Protein AF-A0A5J5AKF7-F1 (afdb_monomer_lite)

Foldseek 3Di:
DDDDDDQDFQDDPLRVVVVVCVVVVLLPDQPDEAEAEDLALLSLVSCVVRVSYFYEHEFEAAAQAADPVQLVLLVVRGQAYEYEPCNAFNDDPLATAAGGCHLVRNVVSNHAYEYDEQDLDQVVHHCLQVSDSLLVLCQVCVVVNHPYYHYPCVVSVVVNCPDLLNPNPRDDPDHRDHGDGHPVQVVDDPVPHGPDDDHGHYDDNVSRHDDHDDDRDRPDPDDDDDDDDDDDDDDDDDDPPPPDPPPVVVVVVVVVVVVVPD

pLDDT: mean 83.18, std 21.02, range [29.7, 98.56]

Structure (mmCIF, N/CA/C/O backbone):
data_AF-A0A5J5AKF7-F1
#
_entry.id   AF-A0A5J5AKF7-F1
#
loop_
_atom_site.group_PDB
_atom_site.id
_atom_site.type_symbol
_atom_site.label_atom_id
_atom_site.label_alt_id
_atom_site.label_comp_id
_atom_site.label_asym_id
_atom_site.label_entity_id
_atom_site.label_seq_id
_atom_site.pdbx_PDB_ins_code
_atom_site.Cartn_x
_atom_site.Cartn_y
_atom_site.Cartn_z
_atom_site.occupancy
_atom_site.B_iso_or_equiv
_atom_site.auth_seq_id
_atom_site.auth_comp_id
_atom_site.auth_asym_id
_atom_site.auth_atom_id
_atom_site.pdbx_PDB_model_num
ATOM 1 N N . MET A 1 1 ? -7.924 15.782 55.889 1.00 34.06 1 MET A N 1
ATOM 2 C CA . MET A 1 1 ? -8.306 15.388 54.517 1.00 34.06 1 MET A CA 1
ATOM 3 C C . MET A 1 1 ? -7.180 14.530 53.957 1.00 34.06 1 MET A C 1
ATOM 5 O O . MET A 1 1 ? -6.094 15.071 53.798 1.00 34.06 1 MET A O 1
ATOM 9 N N . PRO A 1 2 ? -7.348 13.213 53.758 1.00 34.31 2 PRO A N 1
ATOM 10 C CA . PRO A 1 2 ? -6.299 12.396 53.167 1.00 34.31 2 PRO A CA 1
ATOM 11 C C . PRO A 1 2 ? -6.375 12.477 51.639 1.00 34.31 2 PRO A C 1
ATOM 13 O O . PRO A 1 2 ? -7.429 12.257 51.046 1.00 34.31 2 PRO A O 1
ATOM 16 N N . HIS A 1 3 ? -5.244 12.810 51.021 1.00 38.41 3 HIS A N 1
ATOM 17 C CA . HIS A 1 3 ? -5.047 12.805 49.577 1.00 38.41 3 HIS A CA 1
ATOM 18 C C . HIS A 1 3 ? -5.151 11.372 49.036 1.00 38.41 3 HIS A C 1
ATOM 20 O O . HIS A 1 3 ? -4.381 10.493 49.422 1.00 38.41 3 HIS A O 1
ATOM 26 N N . THR A 1 4 ? -6.100 11.135 48.131 1.00 37.91 4 THR A N 1
ATOM 27 C CA . THR A 1 4 ? -6.198 9.897 47.356 1.00 37.91 4 THR A CA 1
ATOM 28 C C . THR A 1 4 ? -5.107 9.887 46.291 1.00 37.91 4 THR A C 1
ATOM 30 O O . THR A 1 4 ? -5.178 10.624 45.309 1.00 37.91 4 THR A O 1
ATOM 33 N N . TRP A 1 5 ? -4.085 9.056 46.477 1.00 34.97 5 TRP A N 1
ATOM 34 C CA . TRP A 1 5 ? -3.112 8.761 45.431 1.00 34.97 5 TRP A CA 1
ATOM 35 C C . TRP A 1 5 ? -3.786 7.918 44.345 1.00 34.97 5 TRP A C 1
ATOM 37 O O . TRP A 1 5 ? -4.280 6.824 44.617 1.00 34.97 5 TRP A O 1
ATOM 47 N N . HIS A 1 6 ? -3.819 8.419 43.110 1.00 41.22 6 HIS A N 1
ATOM 48 C CA . HIS A 1 6 ? -4.273 7.635 41.966 1.00 41.22 6 HIS A CA 1
ATOM 49 C C . HIS A 1 6 ? -3.307 6.473 41.717 1.00 41.22 6 HIS A C 1
ATOM 51 O O . HIS A 1 6 ? -2.126 6.659 41.424 1.00 41.22 6 HIS A O 1
ATOM 57 N N . GLN A 1 7 ? -3.836 5.260 41.828 1.00 38.03 7 GLN A N 1
ATOM 58 C CA . GLN A 1 7 ? -3.167 4.016 41.480 1.00 38.03 7 GLN A CA 1
ATOM 59 C C . GLN A 1 7 ? -2.827 4.055 39.980 1.00 38.03 7 GLN A C 1
ATOM 61 O O . GLN A 1 7 ? -3.726 4.056 39.137 1.00 38.03 7 GLN A O 1
ATOM 66 N N . ARG A 1 8 ? -1.536 4.136 39.630 1.00 43.72 8 ARG A N 1
ATOM 67 C CA . ARG A 1 8 ? -1.088 4.053 38.232 1.00 43.72 8 ARG A CA 1
ATOM 68 C C . ARG A 1 8 ? -1.402 2.652 37.708 1.00 43.72 8 ARG A C 1
ATOM 70 O O . ARG A 1 8 ? -0.684 1.702 38.001 1.00 43.72 8 ARG A O 1
ATOM 77 N N . ARG A 1 9 ? -2.497 2.516 36.956 1.00 53.91 9 ARG A N 1
ATOM 78 C CA . ARG A 1 9 ? -2.764 1.316 36.159 1.00 53.91 9 ARG A CA 1
ATOM 79 C C . ARG A 1 9 ? -1.715 1.254 35.053 1.00 53.91 9 ARG A C 1
ATOM 81 O O . ARG A 1 9 ? -1.588 2.205 34.287 1.00 53.91 9 ARG A O 1
ATOM 88 N N . VAL A 1 10 ? -0.978 0.151 34.973 1.00 59.06 10 VAL A N 1
ATOM 89 C CA . VAL A 1 10 ? -0.240 -0.182 33.753 1.00 59.06 10 VAL A CA 1
ATOM 90 C C . VAL A 1 10 ? -1.304 -0.480 32.700 1.00 59.06 10 VAL A C 1
ATOM 92 O O . VAL A 1 10 ? -2.103 -1.397 32.881 1.00 59.06 10 VAL A O 1
ATOM 95 N N . LEU A 1 11 ? -1.394 0.366 31.677 1.00 67.81 11 LEU A N 1
ATOM 96 C CA . LEU A 1 11 ? -2.287 0.163 30.539 1.00 67.81 11 LEU A CA 1
ATOM 97 C C . LEU A 1 11 ? -1.509 -0.573 29.453 1.00 67.81 11 LEU A C 1
ATOM 99 O O . LEU A 1 11 ? -0.346 -0.249 29.205 1.00 67.81 11 LEU A O 1
ATOM 103 N N . GLY A 1 12 ? -2.145 -1.550 28.8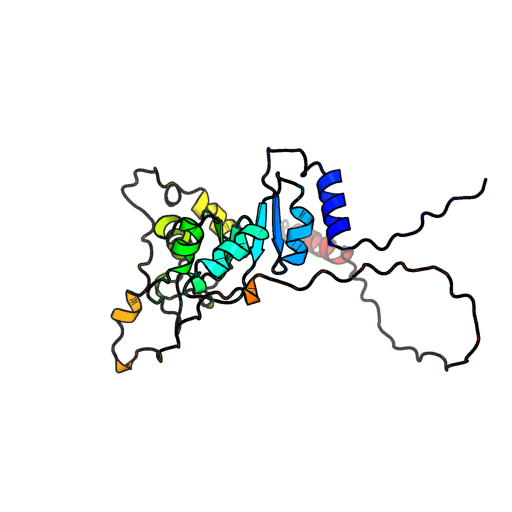06 1.00 86.69 12 GLY A N 1
ATOM 104 C CA . GLY A 1 12 ? -1.608 -2.102 27.568 1.00 86.69 12 GLY A CA 1
ATOM 105 C C . GLY A 1 12 ? -1.522 -0.998 26.515 1.00 86.69 12 GLY A C 1
ATOM 106 O O . GLY A 1 12 ? -2.339 -0.075 26.521 1.00 86.69 12 GLY A O 1
ATOM 107 N N . ILE A 1 13 ? -0.548 -1.081 25.606 1.00 90.88 13 ILE A N 1
ATOM 108 C CA . ILE A 1 13 ? -0.378 -0.077 24.542 1.00 90.88 13 ILE A CA 1
ATOM 109 C C . ILE A 1 13 ? -1.672 0.057 23.729 1.00 90.88 13 ILE A C 1
ATOM 111 O O . ILE A 1 13 ? -2.119 1.171 23.473 1.00 90.88 13 ILE A O 1
ATOM 115 N N . THR A 1 14 ? -2.332 -1.061 23.414 1.00 93.19 14 THR A N 1
ATOM 116 C CA . THR A 1 14 ? -3.616 -1.070 22.697 1.00 93.19 14 THR A CA 1
ATOM 117 C C . THR A 1 14 ? -4.713 -0.324 23.451 1.00 93.19 14 THR A C 1
ATOM 119 O O . THR A 1 14 ? -5.435 0.466 22.850 1.00 93.19 14 THR A O 1
ATOM 122 N N . ASP A 1 15 ? -4.805 -0.508 24.770 1.00 92.25 15 ASP A N 1
ATOM 123 C CA . ASP A 1 15 ? -5.817 0.146 25.607 1.00 92.25 15 ASP A CA 1
ATOM 124 C C . ASP A 1 15 ? -5.540 1.646 25.736 1.00 92.25 15 ASP A C 1
ATOM 126 O O . ASP A 1 15 ? -6.462 2.464 25.700 1.00 92.25 15 ASP A O 1
ATOM 130 N N . ALA A 1 16 ? -4.263 2.016 25.866 1.00 94.19 16 ALA A N 1
ATOM 131 C CA . ALA A 1 16 ? -3.831 3.405 25.910 1.00 94.19 16 ALA A CA 1
ATOM 132 C C . ALA A 1 16 ? -4.151 4.126 24.591 1.00 94.19 16 ALA A C 1
ATOM 134 O O . ALA A 1 16 ? -4.714 5.221 24.620 1.00 94.19 16 ALA A O 1
ATOM 135 N N . VAL A 1 17 ? -3.864 3.495 23.447 1.00 94.94 17 VAL A N 1
ATOM 136 C CA . VAL A 1 17 ? -4.190 4.026 22.115 1.00 94.94 17 VAL A CA 1
ATOM 137 C C . VAL A 1 17 ? -5.703 4.132 21.925 1.00 94.94 17 VAL A C 1
ATOM 139 O O . VAL A 1 17 ? -6.187 5.200 21.559 1.00 94.94 17 VAL A O 1
ATOM 142 N N . ALA A 1 18 ? -6.471 3.085 22.241 1.00 93.94 18 ALA A N 1
ATOM 143 C CA . ALA A 1 18 ? -7.931 3.108 22.130 1.00 93.94 18 ALA A CA 1
ATOM 144 C C . ALA A 1 18 ? -8.557 4.218 22.993 1.00 93.94 18 ALA A C 1
ATOM 146 O O . ALA A 1 18 ? -9.419 4.965 22.530 1.00 93.94 18 ALA A O 1
ATOM 147 N N . THR A 1 19 ? -8.069 4.380 24.226 1.00 94.81 19 THR A N 1
ATOM 148 C CA . THR A 1 19 ? -8.510 5.450 25.132 1.00 94.81 19 THR A CA 1
ATOM 149 C C . THR A 1 19 ? -8.178 6.829 24.565 1.00 94.81 19 THR A C 1
ATOM 151 O O . THR A 1 19 ? -9.025 7.719 24.583 1.00 94.81 19 THR A O 1
ATOM 154 N N . ALA A 1 20 ? -6.965 7.023 24.040 1.00 95.50 20 ALA A N 1
ATOM 155 C CA . ALA A 1 20 ? -6.554 8.294 23.452 1.00 95.50 20 ALA A CA 1
ATOM 156 C C . ALA A 1 20 ? -7.404 8.662 22.227 1.00 95.50 20 ALA A C 1
ATOM 158 O O . ALA A 1 20 ? -7.870 9.797 22.128 1.00 95.50 20 ALA A O 1
ATOM 159 N N . LEU A 1 21 ? -7.659 7.700 21.333 1.00 95.25 21 LEU A N 1
ATOM 160 C CA . LEU A 1 21 ? -8.480 7.914 20.142 1.00 95.25 21 LEU A CA 1
ATOM 161 C C . LEU A 1 21 ? -9.939 8.237 20.496 1.00 95.25 21 LEU A C 1
ATOM 163 O O . LEU A 1 21 ? -10.510 9.161 19.917 1.00 95.25 21 LEU A O 1
ATOM 167 N N . SER A 1 22 ? -10.523 7.538 21.475 1.00 94.38 22 SER A N 1
ATOM 168 C CA . SER A 1 22 ? -11.888 7.817 21.943 1.00 94.38 22 SER A CA 1
ATOM 169 C C . SER A 1 22 ? -11.999 9.171 22.655 1.00 94.38 22 SER A C 1
ATOM 171 O O . SER A 1 22 ? -12.928 9.939 22.403 1.00 94.38 22 SER A O 1
ATOM 173 N N . ASN A 1 23 ? -11.010 9.533 23.480 1.00 96.00 23 ASN A N 1
ATOM 174 C CA . ASN A 1 23 ? -10.951 10.853 24.118 1.00 96.00 23 ASN A CA 1
ATOM 175 C C . ASN A 1 23 ? -10.831 11.987 23.092 1.00 96.00 23 ASN A C 1
ATOM 177 O O . ASN A 1 23 ? -11.393 13.061 23.290 1.00 96.00 23 ASN A O 1
ATOM 181 N N . ALA A 1 24 ? -10.125 11.742 21.987 1.00 94.94 24 ALA A N 1
ATOM 182 C CA . ALA A 1 24 ? -10.034 12.657 20.856 1.00 94.94 24 ALA A CA 1
ATOM 183 C C . ALA A 1 24 ? -11.231 12.553 19.887 1.00 94.94 24 ALA A C 1
ATOM 185 O O . ALA A 1 24 ? -11.234 13.207 18.848 1.00 94.94 24 ALA A O 1
ATOM 186 N N . THR A 1 25 ? -12.270 11.779 20.225 1.00 94.50 25 THR A N 1
ATOM 187 C CA . THR A 1 25 ? -13.530 11.609 19.472 1.00 94.50 25 THR A CA 1
ATOM 188 C C . THR A 1 25 ? -13.402 10.966 18.089 1.00 94.50 25 THR A C 1
ATOM 190 O O . THR A 1 25 ? -14.360 10.956 17.312 1.00 94.50 25 THR A O 1
ATOM 193 N N . PHE A 1 26 ? -12.246 10.378 17.776 1.00 94.25 26 PHE A N 1
ATOM 194 C CA . PHE A 1 26 ? -12.018 9.700 16.500 1.00 94.25 26 PHE A CA 1
ATOM 195 C C . PHE A 1 26 ? -12.898 8.460 16.318 1.00 94.25 26 PHE A C 1
ATOM 197 O O . PHE A 1 26 ? -13.164 8.067 15.191 1.00 94.25 26 PHE A O 1
ATOM 204 N N . ASP A 1 27 ? -13.367 7.855 17.409 1.00 91.81 27 ASP A N 1
ATOM 205 C CA . ASP A 1 27 ? -14.326 6.744 17.404 1.00 91.81 27 ASP A CA 1
ATOM 206 C C . ASP A 1 27 ? -15.731 7.144 16.916 1.00 91.81 27 ASP A C 1
ATOM 208 O O . ASP A 1 27 ? -16.482 6.285 16.456 1.00 91.81 27 ASP A O 1
ATOM 212 N N . LYS A 1 28 ? -16.095 8.431 17.002 1.00 90.25 28 LYS A N 1
ATOM 213 C CA . LYS A 1 28 ? -17.469 8.927 16.783 1.00 90.25 28 LYS A CA 1
ATOM 214 C C . LYS A 1 28 ? -17.630 9.835 15.570 1.00 90.25 28 LYS A C 1
ATOM 216 O O . LYS A 1 28 ? -18.755 10.076 15.141 1.00 90.25 28 LYS A O 1
ATOM 221 N N . GLN A 1 29 ? -16.538 10.389 15.060 1.00 87.62 29 GLN A N 1
ATOM 222 C CA . GLN A 1 29 ? -16.563 11.304 13.923 1.00 87.62 29 GLN A CA 1
ATOM 223 C C . GLN A 1 29 ? -16.385 10.565 12.592 1.00 87.62 29 GLN A C 1
ATOM 225 O O . GLN A 1 29 ? -15.823 9.475 12.544 1.00 87.62 29 GLN A O 1
ATOM 230 N N . SER A 1 30 ? -16.853 11.178 11.506 1.00 85.25 30 SER A N 1
ATOM 231 C CA . SER A 1 30 ? -16.773 10.617 10.150 1.00 85.25 30 SER A CA 1
ATOM 232 C C . SER A 1 30 ? -16.083 11.547 9.150 1.00 85.25 30 SER A C 1
ATOM 234 O O . SER A 1 30 ? -16.099 11.283 7.952 1.00 85.25 30 SER A O 1
ATOM 236 N N . SER A 1 31 ? -15.522 12.670 9.614 1.00 90.56 31 SER A N 1
ATOM 237 C CA . SER A 1 31 ? -14.854 13.644 8.741 1.00 90.56 31 SER A CA 1
ATOM 238 C C . SER A 1 31 ? -13.438 13.215 8.355 1.00 90.56 31 SER A C 1
ATOM 240 O O . SER A 1 31 ? -12.929 13.624 7.315 1.00 90.56 31 SER A O 1
ATOM 242 N N . GLN A 1 32 ? -12.807 12.382 9.183 1.00 92.06 32 GLN A N 1
ATOM 243 C CA . GLN A 1 32 ? -11.477 11.833 8.956 1.00 92.06 32 GLN A CA 1
ATOM 244 C C . GLN A 1 32 ? -11.530 10.314 9.065 1.00 92.06 32 GLN A C 1
ATOM 246 O O . GLN A 1 32 ? -12.140 9.769 9.983 1.00 92.06 32 GLN A O 1
ATOM 251 N N . GLN A 1 33 ? -10.842 9.637 8.150 1.00 92.94 33 GLN A N 1
ATOM 252 C CA . GLN A 1 33 ? -10.637 8.198 8.231 1.00 92.94 33 GLN A CA 1
ATOM 253 C C . GLN A 1 33 ? -9.441 7.914 9.141 1.00 92.94 33 GLN A C 1
ATOM 255 O O . GLN A 1 33 ? -8.337 8.395 8.887 1.00 92.94 33 GLN A O 1
ATOM 260 N N . VAL A 1 34 ? -9.644 7.103 10.178 1.00 96.00 34 VAL A N 1
ATOM 261 C CA . VAL A 1 34 ? -8.545 6.579 10.998 1.00 96.00 34 VAL A CA 1
ATOM 262 C C . VAL A 1 34 ? -8.165 5.199 10.487 1.00 96.00 34 VAL A C 1
ATOM 264 O O . VAL A 1 34 ? -9.032 4.340 10.311 1.00 96.00 34 VAL A O 1
ATOM 267 N N . LEU A 1 35 ? -6.872 5.009 10.228 1.00 97.38 35 LEU A N 1
ATOM 268 C CA . LEU A 1 35 ? -6.282 3.737 9.831 1.00 97.38 35 LEU A CA 1
ATOM 269 C C . LEU A 1 35 ? -5.454 3.227 11.013 1.00 97.38 35 LEU A C 1
ATOM 271 O O . LEU A 1 35 ? -4.516 3.899 11.440 1.00 97.38 35 LEU A O 1
ATOM 275 N N . ILE A 1 36 ? -5.807 2.062 11.549 1.00 97.75 36 ILE A N 1
ATOM 276 C CA . ILE A 1 36 ? -5.029 1.385 12.589 1.00 97.75 36 ILE A CA 1
ATOM 277 C C . ILE A 1 36 ? -4.143 0.363 11.899 1.00 97.75 36 ILE A C 1
ATOM 279 O O . ILE A 1 36 ? -4.633 -0.666 11.439 1.00 97.75 36 ILE A O 1
ATOM 283 N N . GLN A 1 37 ? -2.854 0.665 11.805 1.00 97.50 37 GLN A N 1
ATOM 284 C CA . GLN A 1 37 ? -1.869 -0.227 11.210 1.00 97.50 37 GLN A CA 1
ATOM 285 C C . GLN A 1 37 ? -1.206 -1.096 12.281 1.00 97.50 37 GLN A C 1
ATOM 287 O O . GLN A 1 37 ? -0.785 -0.582 13.316 1.00 97.50 37 GLN A O 1
ATOM 292 N N . SER A 1 38 ? -1.059 -2.388 11.992 1.00 97.56 38 SER A N 1
ATOM 293 C CA . SER A 1 38 ? -0.198 -3.312 12.735 1.00 97.56 38 SER A CA 1
ATOM 294 C C . SER A 1 38 ? 0.250 -4.441 11.813 1.00 97.56 38 SER A C 1
ATOM 296 O O . SER A 1 38 ? -0.475 -4.796 10.887 1.00 97.56 38 SER A O 1
ATOM 298 N N . ASP A 1 39 ? 1.429 -4.999 12.053 1.00 96.50 39 ASP A N 1
ATOM 299 C CA . ASP A 1 39 ? 1.827 -6.310 11.526 1.00 96.50 39 ASP A CA 1
ATOM 300 C C . ASP A 1 39 ? 1.187 -7.455 12.332 1.00 96.50 39 ASP A C 1
ATOM 302 O O . ASP A 1 39 ? 0.897 -8.501 11.775 1.00 96.50 39 ASP A O 1
ATOM 306 N N . ASP A 1 40 ? 0.881 -7.215 13.609 1.00 96.56 40 ASP A N 1
ATOM 307 C CA . ASP A 1 40 ? 0.193 -8.164 14.492 1.00 96.56 40 ASP A CA 1
ATOM 308 C C . ASP A 1 40 ? -1.357 -8.107 14.383 1.00 96.56 40 ASP A C 1
ATOM 310 O O . ASP A 1 40 ? -2.015 -7.114 14.725 1.00 96.56 40 ASP A O 1
ATOM 314 N N . SER A 1 41 ? -1.972 -9.207 13.954 1.00 96.50 41 SER A N 1
ATOM 315 C CA . SER A 1 41 ? -3.428 -9.402 13.853 1.00 96.50 41 SER A CA 1
ATOM 316 C C . SER A 1 41 ? -4.159 -9.423 15.200 1.00 96.50 41 SER A C 1
ATOM 318 O O . SER A 1 41 ? -5.304 -8.956 15.300 1.00 96.50 41 SER A O 1
ATOM 320 N N . SER A 1 42 ? -3.508 -9.891 16.265 1.00 95.94 42 SER A N 1
ATOM 321 C CA . SER A 1 42 ? -4.036 -9.839 17.627 1.00 95.94 42 SER A CA 1
ATOM 322 C C . SER A 1 42 ? -4.121 -8.398 18.137 1.00 95.94 42 SER A C 1
ATOM 324 O O . SER A 1 42 ? -5.080 -8.069 18.847 1.00 95.94 42 SER A O 1
ATOM 326 N N . VAL A 1 43 ? -3.221 -7.501 17.716 1.00 96.69 43 VAL A N 1
ATOM 327 C CA . VAL A 1 43 ? -3.365 -6.048 17.932 1.00 96.69 43 VAL A CA 1
ATOM 328 C C . VAL A 1 43 ? -4.575 -5.500 17.180 1.00 96.69 43 VAL A C 1
ATOM 330 O O . VAL A 1 43 ? -5.427 -4.854 17.796 1.00 96.69 43 VAL A O 1
ATOM 333 N N . LEU A 1 44 ? -4.705 -5.785 15.880 1.00 97.56 44 LEU A N 1
ATOM 334 C CA . LEU A 1 44 ? -5.825 -5.288 15.065 1.00 97.56 44 LEU A CA 1
ATOM 335 C C . LEU A 1 44 ? -7.188 -5.751 15.597 1.00 97.56 44 LEU A C 1
ATOM 337 O O . LEU A 1 44 ? -8.163 -4.993 15.568 1.00 97.56 44 LEU A O 1
ATOM 341 N N . SER A 1 45 ? -7.255 -6.959 16.164 1.00 95.75 45 SER A N 1
ATOM 342 C CA . SER A 1 45 ? -8.473 -7.493 16.779 1.00 95.75 45 SER A CA 1
ATOM 343 C C . SER A 1 45 ? -9.020 -6.604 17.908 1.00 95.75 45 SER A C 1
ATOM 345 O O . SER A 1 45 ? -10.239 -6.503 18.068 1.00 95.75 45 SER A O 1
ATOM 347 N N . LYS A 1 46 ? -8.158 -5.882 18.645 1.00 95.31 46 LYS A N 1
ATOM 348 C CA . LYS A 1 46 ? -8.571 -4.971 19.731 1.00 95.31 46 LYS A CA 1
ATOM 349 C C . LYS A 1 46 ? -9.365 -3.764 19.240 1.00 95.31 46 LYS A C 1
ATOM 351 O O . LYS A 1 46 ? -10.126 -3.189 20.014 1.00 95.31 46 LYS A O 1
ATOM 356 N N . PHE A 1 47 ? -9.227 -3.419 17.965 1.00 96.06 47 PHE A N 1
ATOM 357 C CA . PHE A 1 47 ? -9.889 -2.273 17.347 1.00 96.06 47 PHE A CA 1
ATOM 358 C C . PHE A 1 47 ? -11.104 -2.670 16.495 1.00 96.06 47 PHE A C 1
ATOM 360 O O . PHE A 1 47 ? -11.775 -1.799 15.955 1.00 96.06 47 PHE A O 1
ATOM 367 N N . SER A 1 48 ? -11.441 -3.964 16.424 1.00 94.50 48 SER A N 1
ATOM 368 C CA . SER A 1 48 ? -12.577 -4.485 15.640 1.00 94.50 48 SER A CA 1
ATOM 369 C C . SER A 1 48 ? -13.951 -3.962 16.081 1.00 94.50 48 SER A C 1
ATOM 371 O O . SER A 1 48 ? -14.873 -3.899 15.275 1.00 94.50 48 SER A O 1
ATOM 373 N N . ASN A 1 49 ? -14.092 -3.549 17.345 1.00 92.50 49 ASN A N 1
ATOM 374 C CA . ASN A 1 49 ? -15.359 -3.062 17.900 1.00 92.50 49 ASN A CA 1
ATOM 375 C C . ASN A 1 49 ? -15.695 -1.611 17.510 1.00 92.50 49 ASN A C 1
ATOM 377 O O . ASN A 1 49 ? -16.764 -1.122 17.875 1.00 92.50 49 ASN A O 1
ATOM 381 N N . VAL A 1 50 ? -14.794 -0.906 16.818 1.00 92.56 50 VAL A N 1
ATOM 382 C CA . VAL A 1 50 ? -14.986 0.496 16.427 1.00 92.56 50 VAL A CA 1
ATOM 383 C C . VAL A 1 50 ? -15.098 0.578 14.899 1.00 92.56 50 VAL A C 1
ATOM 385 O O . VAL A 1 50 ? -14.077 0.620 14.217 1.00 92.56 50 VAL A O 1
ATOM 388 N N . PRO A 1 51 ? -16.321 0.611 14.335 1.00 89.12 51 PRO A N 1
ATOM 389 C CA . PRO A 1 51 ? -16.537 0.472 12.891 1.00 89.12 51 PRO A CA 1
ATOM 390 C C . PRO A 1 51 ? -16.055 1.675 12.068 1.00 89.12 51 PRO A C 1
ATOM 392 O O . PRO A 1 51 ? -15.965 1.592 10.849 1.00 89.12 51 PRO A O 1
ATOM 395 N N . THR A 1 52 ? -15.771 2.808 12.714 1.00 91.69 52 THR A N 1
ATOM 396 C CA . THR A 1 52 ? -15.209 4.002 12.067 1.00 91.69 52 THR A CA 1
ATOM 397 C C . THR A 1 52 ? -13.720 3.847 11.752 1.00 91.69 52 THR A C 1
ATOM 399 O O . THR A 1 52 ? -13.191 4.577 10.911 1.00 91.69 52 THR A O 1
ATOM 402 N N . TYR A 1 53 ? -13.029 2.897 12.388 1.00 95.19 53 TYR A N 1
ATOM 403 C CA . TYR A 1 53 ? -11.622 2.615 12.126 1.00 95.19 53 TYR A CA 1
ATOM 404 C C . TYR A 1 53 ? -11.473 1.607 10.995 1.00 95.19 53 TYR A C 1
ATOM 406 O O . TYR A 1 53 ? -12.162 0.593 10.956 1.00 95.19 53 TYR A O 1
ATOM 414 N N . LYS A 1 54 ? -10.509 1.862 10.111 1.00 96.56 54 LYS A N 1
ATOM 415 C CA . LYS A 1 54 ? -10.063 0.899 9.108 1.00 96.56 54 LYS A CA 1
ATOM 416 C C . LYS A 1 54 ? -8.827 0.189 9.643 1.00 96.56 54 LYS A C 1
ATOM 418 O O . LYS A 1 54 ? -7.822 0.838 9.931 1.00 96.56 54 LYS A O 1
ATOM 423 N N . ARG A 1 55 ? -8.886 -1.126 9.811 1.00 98.12 55 ARG A N 1
ATOM 424 C CA . ARG A 1 55 ? -7.753 -1.933 10.282 1.00 98.12 55 ARG A CA 1
ATOM 425 C C . ARG A 1 55 ? -6.871 -2.289 9.091 1.00 98.12 55 ARG A C 1
ATOM 427 O O . ARG A 1 55 ? -7.380 -2.709 8.054 1.00 98.12 55 ARG A O 1
ATOM 434 N N . VAL A 1 56 ? -5.564 -2.111 9.228 1.00 98.50 56 VAL A N 1
ATOM 435 C CA . VAL A 1 56 ? -4.598 -2.272 8.138 1.00 98.50 56 VAL A CA 1
ATOM 436 C C . VAL A 1 56 ? -3.515 -3.253 8.564 1.00 98.50 56 VAL A C 1
ATOM 438 O O . VAL A 1 56 ? -2.714 -2.941 9.446 1.00 98.50 56 VAL A O 1
ATOM 441 N N . LEU A 1 57 ? -3.487 -4.429 7.936 1.00 98.44 57 LEU A N 1
ATOM 442 C CA . LEU A 1 57 ? -2.443 -5.424 8.170 1.00 98.44 57 LEU A CA 1
ATOM 443 C C . LEU A 1 57 ? -1.181 -5.038 7.398 1.00 98.44 57 LEU A C 1
ATOM 445 O O . LEU A 1 57 ? -1.224 -4.837 6.187 1.00 98.44 57 LEU A O 1
ATOM 449 N N . SER A 1 58 ? -0.057 -4.914 8.091 1.00 97.62 58 SER A N 1
ATOM 450 C CA . SER A 1 58 ? 1.229 -4.562 7.496 1.00 97.62 58 SER A CA 1
ATOM 451 C C . SER A 1 58 ? 2.046 -5.817 7.229 1.00 97.62 58 SER A C 1
ATOM 453 O O . SER A 1 58 ? 2.527 -6.436 8.168 1.00 97.62 58 SER A O 1
ATOM 455 N N . ILE A 1 59 ? 2.257 -6.153 5.959 1.00 95.75 59 ILE A N 1
ATOM 456 C CA . ILE A 1 59 ? 3.055 -7.311 5.552 1.00 95.75 59 ILE A CA 1
ATOM 457 C C . ILE A 1 59 ? 4.381 -6.803 4.987 1.00 95.75 59 ILE A C 1
ATOM 459 O O . ILE A 1 59 ? 4.417 -6.064 3.997 1.00 95.75 59 ILE A O 1
ATOM 463 N N . THR A 1 60 ? 5.486 -7.150 5.650 1.00 90.94 60 THR A N 1
ATOM 464 C CA . THR A 1 60 ? 6.813 -6.627 5.284 1.00 90.94 60 THR A CA 1
ATOM 465 C C . THR A 1 60 ? 7.550 -7.505 4.283 1.00 90.94 60 THR A C 1
ATOM 467 O O . THR A 1 60 ? 8.419 -7.017 3.556 1.00 90.94 60 THR A O 1
ATOM 470 N N . GLU A 1 61 ? 7.176 -8.775 4.242 1.00 94.25 61 GLU A N 1
ATOM 471 C CA . GLU A 1 61 ? 7.632 -9.811 3.342 1.00 94.25 61 GLU A CA 1
ATOM 472 C C . GLU A 1 61 ? 7.016 -9.630 1.952 1.00 94.25 61 GLU A C 1
ATOM 474 O O . GLU A 1 61 ? 5.958 -9.019 1.767 1.00 94.25 61 GLU A O 1
ATOM 479 N N . THR A 1 62 ? 7.706 -10.159 0.945 1.00 94.88 62 THR A N 1
ATOM 480 C CA . THR A 1 62 ? 7.259 -10.096 -0.445 1.00 94.88 62 THR A CA 1
ATOM 481 C C . THR A 1 62 ? 6.600 -11.398 -0.860 1.00 94.88 62 THR A C 1
ATOM 483 O O . THR A 1 62 ? 7.212 -12.457 -0.721 1.00 94.88 62 THR A O 1
ATOM 486 N N . PHE A 1 63 ? 5.406 -11.298 -1.437 1.00 96.50 63 PHE A N 1
ATOM 487 C CA . PHE A 1 63 ? 4.624 -12.426 -1.937 1.00 96.50 63 PHE A CA 1
ATOM 488 C C . PHE A 1 63 ? 4.199 -12.165 -3.380 1.00 96.50 63 PHE A C 1
ATOM 490 O O . PHE A 1 63 ? 4.003 -11.009 -3.756 1.00 96.50 63 PHE A O 1
ATOM 497 N N . SER A 1 64 ? 4.098 -13.225 -4.180 1.00 96.31 64 SER A N 1
ATOM 498 C CA . SER A 1 64 ? 3.711 -13.139 -5.595 1.00 96.31 64 SER A CA 1
ATOM 499 C C . SER A 1 64 ? 2.207 -13.302 -5.827 1.00 96.31 64 SER A C 1
ATOM 501 O O . SER A 1 64 ? 1.657 -12.771 -6.788 1.00 96.31 64 SER A O 1
ATOM 503 N N . ASP A 1 65 ? 1.513 -13.988 -4.935 1.00 97.69 65 ASP A N 1
ATOM 504 C CA . ASP A 1 65 ? 0.071 -14.166 -5.016 1.00 97.69 65 ASP A CA 1
ATOM 505 C C . ASP A 1 65 ? -0.548 -14.157 -3.614 1.00 97.69 65 ASP A C 1
ATOM 507 O O . ASP A 1 65 ? 0.152 -14.239 -2.594 1.00 97.69 65 ASP A O 1
ATOM 511 N N . ALA A 1 66 ? -1.871 -13.988 -3.563 1.00 97.94 66 ALA A N 1
ATOM 512 C CA . ALA A 1 66 ? -2.638 -14.102 -2.329 1.00 97.94 66 ALA A CA 1
ATOM 513 C C . ALA A 1 66 ? -3.749 -15.151 -2.501 1.00 97.94 66 ALA A C 1
ATOM 515 O O . ALA A 1 66 ? -4.864 -14.829 -2.919 1.00 97.94 66 ALA A O 1
ATOM 516 N N . PRO A 1 67 ? -3.485 -16.424 -2.152 1.00 97.94 67 PRO A N 1
ATOM 517 C CA . PRO A 1 67 ? -4.473 -17.483 -2.268 1.00 97.94 67 PRO A CA 1
ATOM 518 C C . PRO A 1 67 ? -5.718 -17.183 -1.434 1.00 97.94 67 PRO A C 1
ATOM 520 O O . PRO A 1 67 ? -5.644 -16.617 -0.340 1.00 97.94 67 PRO A O 1
ATOM 523 N N . LYS A 1 68 ? -6.875 -17.656 -1.910 1.00 97.50 68 LYS A N 1
ATOM 524 C CA . LYS A 1 68 ? -8.186 -17.410 -1.288 1.00 97.50 68 LYS A CA 1
ATOM 525 C C . LYS A 1 68 ? -8.200 -17.635 0.230 1.00 97.50 68 LYS A C 1
ATOM 527 O O . LYS A 1 68 ? -8.789 -16.835 0.947 1.00 97.50 68 LYS A O 1
ATOM 532 N N . GLN A 1 69 ? -7.544 -18.689 0.717 1.00 97.50 69 GLN A N 1
ATOM 533 C CA . GLN A 1 69 ? -7.493 -19.001 2.147 1.00 97.50 69 GLN A CA 1
ATOM 534 C C . GLN A 1 69 ? -6.799 -17.899 2.964 1.00 97.50 69 GLN A C 1
ATOM 536 O O . GLN A 1 69 ? -7.323 -17.489 3.996 1.00 97.50 69 GLN A O 1
ATOM 541 N N . ALA A 1 70 ? -5.654 -17.392 2.499 1.00 97.44 70 ALA A N 1
ATOM 542 C CA . ALA A 1 70 ? -4.941 -16.311 3.176 1.00 97.44 70 ALA A CA 1
ATOM 543 C C . ALA A 1 70 ? -5.758 -15.014 3.156 1.00 97.44 70 ALA A C 1
ATOM 545 O O . ALA A 1 70 ? -5.879 -14.326 4.167 1.00 97.44 70 ALA A O 1
ATOM 546 N N . VAL A 1 71 ? -6.394 -14.719 2.024 1.00 97.75 71 VAL A N 1
ATOM 547 C CA . VAL A 1 71 ? -7.232 -13.530 1.862 1.00 97.75 71 VAL A CA 1
ATOM 548 C C . VAL A 1 71 ? -8.476 -13.567 2.756 1.00 97.75 71 VAL A C 1
ATOM 550 O O . VAL A 1 71 ? -8.823 -12.568 3.389 1.00 97.75 71 VAL A O 1
ATOM 553 N N . GLU A 1 72 ? -9.145 -14.718 2.853 1.00 97.75 72 GLU A N 1
ATOM 554 C CA . GLU A 1 72 ? -10.266 -14.919 3.779 1.00 97.75 72 GLU A CA 1
ATOM 555 C C . GLU A 1 72 ? -9.835 -14.768 5.241 1.00 97.75 72 GLU A C 1
ATOM 557 O O . GLU A 1 72 ? -10.604 -14.244 6.051 1.00 97.75 72 GLU A O 1
ATOM 562 N N . GLU A 1 73 ? -8.609 -15.172 5.575 1.00 97.81 73 GLU A N 1
ATOM 563 C CA . GLU A 1 73 ? -8.053 -14.972 6.908 1.00 97.81 73 GLU A CA 1
ATOM 564 C C . GLU A 1 73 ? -7.795 -13.490 7.201 1.00 97.81 73 GLU A C 1
ATOM 566 O O . GLU A 1 73 ? -8.235 -12.997 8.241 1.00 97.81 73 GLU A O 1
ATOM 571 N N . ILE A 1 74 ? -7.182 -12.749 6.266 1.00 98.19 74 ILE A N 1
ATOM 572 C CA . ILE A 1 74 ? -6.913 -11.308 6.423 1.00 98.19 74 ILE A CA 1
ATOM 573 C C . ILE A 1 74 ? -8.202 -10.561 6.761 1.00 98.19 74 ILE A C 1
ATOM 575 O O . ILE A 1 74 ? -8.224 -9.752 7.689 1.00 98.19 74 ILE A O 1
ATOM 579 N N . LYS A 1 75 ? -9.301 -10.870 6.065 1.00 97.50 75 LYS A N 1
ATOM 580 C CA . LYS A 1 75 ? -10.596 -10.190 6.234 1.00 97.50 75 LYS A CA 1
ATOM 581 C C . LYS A 1 75 ? -11.193 -10.312 7.635 1.00 97.50 75 LYS A C 1
ATOM 583 O O . LYS A 1 75 ? -12.044 -9.504 8.008 1.00 97.50 75 LYS A O 1
ATOM 588 N N . LYS A 1 76 ? -10.770 -11.293 8.435 1.00 96.88 76 LYS A N 1
ATOM 589 C CA . LYS A 1 76 ? -11.195 -11.394 9.840 1.00 96.88 76 LYS A CA 1
ATOM 590 C C . LYS A 1 76 ? -10.576 -10.275 10.684 1.00 96.88 76 LYS A C 1
ATOM 592 O O . LYS A 1 76 ? -11.218 -9.748 11.597 1.00 96.88 76 LYS A O 1
ATOM 597 N N . PHE A 1 77 ? -9.354 -9.863 10.356 1.00 96.69 77 PHE A N 1
ATOM 598 C CA . PHE A 1 77 ? -8.543 -8.967 11.181 1.00 96.69 77 PHE A CA 1
ATOM 599 C C . PHE A 1 77 ? -8.365 -7.570 10.588 1.00 96.69 77 PHE A C 1
ATOM 601 O O . PHE A 1 77 ? -8.187 -6.621 11.353 1.00 96.69 77 PHE A O 1
ATOM 608 N N . ALA A 1 78 ? -8.463 -7.424 9.267 1.00 97.94 78 ALA A N 1
ATOM 609 C CA . ALA A 1 78 ? -8.158 -6.191 8.562 1.00 97.94 78 ALA A CA 1
ATOM 610 C C . ALA A 1 78 ? -9.111 -5.908 7.394 1.00 97.94 78 ALA A C 1
ATOM 612 O O . ALA A 1 78 ? -9.714 -6.804 6.808 1.00 97.94 78 ALA A O 1
ATOM 613 N N . ASP A 1 79 ? -9.195 -4.627 7.050 1.00 97.94 79 ASP A N 1
ATOM 614 C CA . ASP A 1 79 ? -9.993 -4.082 5.949 1.00 97.94 79 ASP A CA 1
ATOM 615 C C . ASP A 1 79 ? -9.085 -3.589 4.799 1.00 97.94 79 ASP A C 1
ATOM 617 O O . ASP A 1 79 ? -9.547 -3.190 3.727 1.00 97.94 79 ASP A O 1
ATOM 621 N N . ALA A 1 80 ? -7.771 -3.573 5.036 1.00 98.38 80 ALA A N 1
ATOM 622 C CA . ALA A 1 80 ? -6.738 -3.236 4.072 1.00 98.38 80 ALA A CA 1
ATOM 623 C C . ALA A 1 80 ? -5.409 -3.914 4.414 1.00 98.38 80 ALA A C 1
ATOM 625 O O . ALA A 1 80 ? -5.189 -4.343 5.548 1.00 98.38 80 ALA A O 1
ATOM 626 N N . VAL A 1 81 ? -4.504 -3.932 3.440 1.00 98.44 81 VAL A N 1
ATOM 627 C CA . VAL A 1 81 ? -3.144 -4.455 3.580 1.00 98.44 81 VAL A CA 1
ATOM 628 C C . VAL A 1 81 ? -2.138 -3.393 3.144 1.00 98.44 81 VAL A C 1
ATOM 630 O O . VAL A 1 81 ? -2.366 -2.692 2.160 1.00 98.44 81 VAL A O 1
ATOM 633 N N . ILE A 1 82 ? -1.024 -3.270 3.863 1.00 98.44 82 ILE A N 1
ATOM 634 C CA . ILE A 1 82 ? 0.180 -2.593 3.375 1.00 98.44 82 ILE A CA 1
ATOM 635 C C . ILE A 1 82 ? 1.148 -3.656 2.865 1.00 98.44 82 ILE A C 1
ATOM 637 O O . ILE A 1 82 ? 1.546 -4.533 3.627 1.00 98.44 82 ILE A O 1
ATOM 641 N N . LEU A 1 83 ? 1.547 -3.549 1.598 1.00 97.94 83 LEU A N 1
ATOM 642 C CA . LEU A 1 83 ? 2.550 -4.410 0.972 1.00 97.94 83 LEU A CA 1
ATOM 643 C C . LEU A 1 83 ? 3.839 -3.645 0.676 1.00 97.94 83 LEU A C 1
ATOM 645 O O . LEU A 1 83 ? 3.844 -2.418 0.527 1.00 97.94 83 LEU A O 1
ATOM 649 N N . ARG A 1 84 ? 4.949 -4.371 0.522 1.00 96.06 84 ARG A N 1
ATOM 650 C CA . ARG A 1 84 ? 6.138 -3.830 -0.143 1.00 96.06 84 ARG A CA 1
ATOM 651 C C . ARG A 1 84 ? 5.872 -3.652 -1.637 1.00 96.06 84 ARG A C 1
ATOM 653 O O . ARG A 1 84 ? 5.234 -4.496 -2.258 1.00 96.06 84 ARG A O 1
ATOM 660 N N . LYS A 1 85 ? 6.445 -2.609 -2.246 1.00 94.62 85 LYS A N 1
ATOM 661 C CA . LYS A 1 85 ? 6.362 -2.371 -3.700 1.00 94.62 85 LYS A CA 1
ATOM 662 C C . LYS A 1 85 ? 6.800 -3.582 -4.536 1.00 94.62 85 LYS A C 1
ATOM 664 O O . LYS A 1 85 ? 6.159 -3.904 -5.533 1.00 94.62 85 LYS A O 1
ATOM 669 N N . ASN A 1 86 ? 7.808 -4.310 -4.047 1.00 94.31 86 ASN A N 1
ATOM 670 C CA . ASN A 1 86 ? 8.335 -5.521 -4.674 1.00 94.31 86 ASN A CA 1
ATOM 671 C C . ASN A 1 86 ? 7.363 -6.710 -4.669 1.00 94.31 86 ASN A C 1
ATOM 673 O O . ASN A 1 86 ? 7.555 -7.626 -5.460 1.00 94.31 86 ASN A O 1
ATOM 677 N N . SER A 1 87 ? 6.332 -6.711 -3.817 1.00 96.75 87 SER A N 1
ATOM 678 C CA . SER A 1 87 ? 5.280 -7.730 -3.880 1.00 96.75 87 SER A CA 1
ATOM 679 C C . SER A 1 87 ? 4.428 -7.570 -5.134 1.00 96.75 87 SER A C 1
ATOM 681 O O . SER A 1 87 ? 3.942 -8.561 -5.647 1.00 96.75 87 SER A O 1
ATOM 683 N N . ILE A 1 88 ? 4.252 -6.346 -5.643 1.00 96.94 88 ILE A N 1
ATOM 684 C CA . ILE A 1 88 ? 3.415 -6.063 -6.822 1.00 96.94 88 ILE A CA 1
ATOM 685 C C . ILE A 1 88 ? 4.272 -6.054 -8.088 1.00 96.94 88 ILE A C 1
ATOM 687 O O . ILE A 1 88 ? 3.965 -6.739 -9.062 1.00 96.94 88 ILE A O 1
ATOM 691 N N . ILE A 1 89 ? 5.365 -5.286 -8.059 1.00 96.50 89 ILE A N 1
ATOM 692 C CA . ILE A 1 89 ? 6.330 -5.172 -9.153 1.00 96.50 89 ILE A CA 1
ATOM 693 C C . ILE A 1 89 ? 7.684 -5.645 -8.621 1.00 96.50 89 ILE A C 1
ATOM 695 O O . ILE A 1 89 ? 8.399 -4.852 -7.997 1.00 96.50 89 ILE A O 1
ATOM 699 N 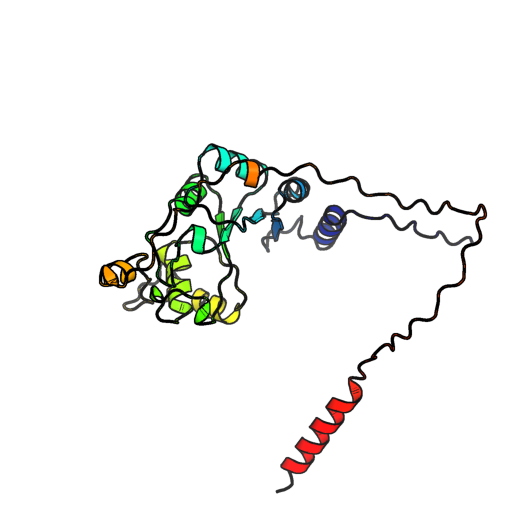N . PRO A 1 90 ? 8.053 -6.923 -8.818 1.00 94.88 90 PRO A N 1
ATOM 700 C CA . PRO A 1 90 ? 9.322 -7.436 -8.330 1.00 94.88 90 PRO A CA 1
ATOM 701 C C . PRO A 1 90 ? 10.484 -6.743 -9.034 1.00 94.88 90 PRO A C 1
ATOM 703 O O . PRO A 1 90 ? 10.376 -6.306 -10.181 1.00 94.88 90 PRO A O 1
ATOM 706 N N . THR A 1 91 ? 11.620 -6.665 -8.350 1.00 92.25 91 THR A N 1
ATOM 707 C CA . THR A 1 91 ? 12.846 -6.080 -8.892 1.00 92.25 91 THR A CA 1
ATOM 708 C C . THR A 1 91 ? 14.002 -7.053 -8.722 1.00 92.25 91 THR A C 1
ATOM 710 O O . THR A 1 91 ? 14.105 -7.715 -7.698 1.00 92.25 91 THR A O 1
ATOM 713 N N . SER A 1 92 ? 14.869 -7.146 -9.729 1.00 89.69 92 SER A N 1
ATOM 714 C CA . SER A 1 92 ? 16.092 -7.953 -9.694 1.00 89.69 92 SER A CA 1
ATOM 715 C C . SER A 1 92 ? 17.217 -7.146 -10.320 1.00 89.69 92 SER A C 1
ATOM 717 O O . SER A 1 92 ? 17.099 -6.699 -11.461 1.00 89.69 92 SER A O 1
ATOM 719 N N . ASN A 1 93 ? 18.290 -6.916 -9.560 1.00 89.25 93 ASN A N 1
ATOM 720 C CA . ASN A 1 93 ? 19.410 -6.055 -9.964 1.00 89.25 93 ASN A CA 1
ATOM 721 C C . ASN A 1 93 ? 18.957 -4.701 -10.548 1.00 89.25 93 ASN A C 1
ATOM 723 O O . ASN A 1 93 ? 19.437 -4.277 -11.595 1.00 89.25 93 ASN A O 1
ATOM 727 N N . PHE A 1 94 ? 18.022 -4.035 -9.861 1.00 90.50 94 PHE A N 1
ATOM 728 C CA . PHE A 1 94 ? 17.424 -2.749 -10.252 1.00 90.50 94 PHE A CA 1
ATOM 729 C C . PHE A 1 94 ? 16.567 -2.763 -11.527 1.00 90.50 94 PHE A C 1
ATOM 731 O O . PHE A 1 94 ? 16.100 -1.705 -11.929 1.00 90.50 94 PHE A O 1
ATOM 738 N N . PHE A 1 95 ? 16.289 -3.913 -12.137 1.00 92.88 95 PHE A N 1
ATOM 739 C CA . PHE A 1 95 ? 15.305 -4.015 -13.218 1.00 92.88 95 PHE A CA 1
ATOM 740 C C . PHE A 1 95 ? 13.978 -4.523 -12.683 1.00 92.88 95 PHE A C 1
ATOM 742 O O . PHE A 1 95 ? 13.949 -5.453 -11.870 1.00 92.88 95 PHE A O 1
ATOM 749 N N . THR A 1 96 ? 12.877 -3.945 -13.151 1.00 94.62 96 THR A N 1
ATOM 750 C CA . THR A 1 96 ? 11.556 -4.507 -12.883 1.00 94.62 96 THR A CA 1
ATOM 751 C C . THR A 1 96 ? 11.389 -5.859 -13.578 1.00 94.62 96 THR A C 1
ATOM 753 O O . THR A 1 96 ? 11.969 -6.143 -14.629 1.00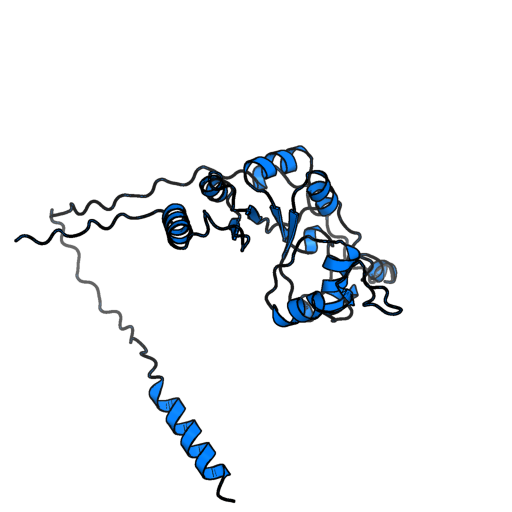 94.62 96 THR A O 1
ATOM 756 N N . ARG A 1 97 ? 10.599 -6.728 -12.956 1.00 93.38 97 ARG A N 1
ATOM 757 C CA . ARG A 1 97 ? 10.130 -7.998 -13.512 1.00 93.38 97 ARG A CA 1
ATOM 758 C C . ARG A 1 97 ? 8.641 -7.876 -13.855 1.00 93.38 97 ARG A C 1
ATOM 760 O O . ARG A 1 97 ? 8.000 -6.931 -13.389 1.00 93.38 97 ARG A O 1
ATOM 767 N N . PRO A 1 98 ? 8.083 -8.831 -14.622 1.00 93.06 98 PRO A N 1
ATOM 768 C CA . PRO A 1 98 ? 6.640 -8.931 -14.787 1.00 93.06 98 PRO A CA 1
ATOM 769 C C . PRO A 1 98 ? 5.924 -8.898 -13.436 1.00 93.06 98 PRO A C 1
ATOM 771 O O . PRO A 1 98 ? 6.430 -9.418 -12.437 1.00 93.06 98 PRO A O 1
ATOM 774 N N . THR A 1 99 ? 4.760 -8.261 -13.413 1.00 95.50 99 THR A N 1
ATOM 775 C CA . THR A 1 99 ? 3.984 -8.083 -12.189 1.00 95.50 99 THR A CA 1
ATOM 776 C C . THR A 1 99 ? 3.450 -9.391 -11.647 1.00 95.50 99 THR A C 1
ATOM 778 O O . THR A 1 99 ? 3.274 -10.371 -12.370 1.00 95.50 99 THR A O 1
ATOM 781 N N . THR A 1 100 ? 3.175 -9.384 -10.353 1.00 97.00 100 THR A N 1
ATOM 782 C CA . THR A 1 100 ? 2.586 -10.520 -9.650 1.00 97.00 100 THR A CA 1
ATOM 783 C C . THR A 1 100 ? 1.053 -10.402 -9.612 1.00 97.00 100 THR A C 1
ATOM 785 O O . THR A 1 100 ? 0.507 -9.367 -10.007 1.00 97.00 100 THR A O 1
ATOM 788 N N . SER A 1 101 ? 0.340 -11.436 -9.146 1.00 97.81 101 SER A N 1
ATOM 789 C CA . SER A 1 101 ? -1.130 -11.399 -9.025 1.00 97.81 101 SER A CA 1
ATOM 790 C C . SER A 1 101 ? -1.619 -10.866 -7.678 1.00 97.81 101 SER A C 1
ATOM 792 O O . SER A 1 101 ? -2.806 -10.585 -7.539 1.00 97.81 101 SER A O 1
ATOM 794 N N . VAL A 1 102 ? -0.730 -10.671 -6.693 1.00 98.12 102 VAL A N 1
ATOM 795 C CA . VAL A 1 102 ? -1.106 -10.352 -5.301 1.00 98.12 102 VAL A CA 1
ATOM 796 C C . VAL A 1 102 ? -2.043 -9.143 -5.180 1.00 98.12 102 VAL A C 1
ATOM 798 O O . VAL A 1 102 ? -2.939 -9.127 -4.339 1.00 98.12 102 VAL A O 1
ATOM 801 N N . LEU A 1 103 ? -1.855 -8.123 -6.024 1.00 98.12 103 LEU A N 1
ATOM 802 C CA . LEU A 1 103 ? -2.698 -6.929 -6.033 1.00 98.12 103 LEU A CA 1
ATOM 803 C C . LEU A 1 103 ? -4.119 -7.257 -6.502 1.00 98.12 103 LEU A C 1
ATOM 805 O O . LEU A 1 103 ? -5.085 -6.877 -5.842 1.00 98.12 103 LEU A O 1
ATOM 809 N N . GLU A 1 104 ? -4.233 -7.984 -7.613 1.00 98.25 104 GLU A N 1
ATOM 810 C CA . GLU A 1 104 ? -5.514 -8.403 -8.182 1.00 98.25 104 GLU A CA 1
ATOM 811 C C . GLU A 1 104 ? -6.260 -9.325 -7.213 1.00 98.25 104 GLU A C 1
ATOM 813 O O . GLU A 1 104 ? -7.443 -9.113 -6.951 1.00 98.25 104 GLU A O 1
ATOM 818 N N . ASP A 1 105 ? -5.557 -10.281 -6.603 1.00 98.44 105 ASP A N 1
ATOM 819 C CA . ASP A 1 105 ? -6.115 -11.213 -5.622 1.00 98.44 105 ASP A CA 1
ATOM 820 C C . ASP A 1 105 ? -6.732 -10.485 -4.410 1.00 98.44 105 ASP A C 1
ATOM 822 O O . ASP A 1 105 ? -7.853 -10.791 -3.983 1.00 98.44 105 ASP A O 1
ATOM 826 N N . LEU A 1 106 ? -6.036 -9.475 -3.874 1.00 98.44 106 LEU A N 1
ATOM 827 C CA . LEU A 1 106 ? -6.518 -8.665 -2.749 1.00 98.44 106 LEU A CA 1
ATOM 828 C C . LEU A 1 106 ? -7.686 -7.752 -3.151 1.00 98.44 106 LEU A C 1
ATOM 830 O O . LEU A 1 106 ? -8.688 -7.673 -2.427 1.00 98.44 106 LEU A O 1
ATOM 834 N N . HIS A 1 107 ? -7.605 -7.106 -4.317 1.00 98.44 107 HIS A N 1
ATOM 835 C CA . HIS A 1 107 ? -8.683 -6.269 -4.849 1.00 98.44 107 HIS A CA 1
ATOM 836 C C . HIS A 1 107 ? -9.954 -7.076 -5.132 1.00 98.44 107 HIS A C 1
ATOM 838 O O . HIS A 1 107 ? -11.039 -6.650 -4.731 1.00 98.44 107 HIS A O 1
ATOM 844 N N . MET A 1 108 ? -9.844 -8.273 -5.721 1.00 98.00 108 MET A N 1
ATOM 845 C CA . MET A 1 108 ? -10.978 -9.182 -5.952 1.00 98.00 108 MET A CA 1
ATOM 846 C C . MET A 1 108 ? -11.710 -9.554 -4.657 1.00 98.00 108 MET A C 1
ATOM 848 O O . MET A 1 108 ? -12.917 -9.804 -4.660 1.00 98.00 108 MET A O 1
ATOM 852 N N . ALA A 1 109 ? -11.006 -9.560 -3.527 1.00 97.25 109 ALA A N 1
ATOM 853 C CA . ALA A 1 109 ? -11.595 -9.832 -2.224 1.00 97.25 109 ALA A CA 1
ATOM 854 C C . ALA A 1 109 ? -12.136 -8.597 -1.488 1.00 97.25 109 ALA A C 1
ATOM 856 O O . ALA A 1 109 ? -12.663 -8.745 -0.373 1.00 97.25 109 ALA A O 1
ATOM 857 N N . ASN A 1 110 ? -12.085 -7.424 -2.126 1.00 97.62 110 ASN A N 1
ATOM 858 C CA . ASN A 1 110 ? -12.430 -6.109 -1.584 1.00 97.62 110 ASN A CA 1
ATOM 859 C C . ASN A 1 110 ? -11.527 -5.658 -0.422 1.00 97.62 110 ASN A C 1
ATOM 861 O O . ASN A 1 110 ? -12.001 -4.999 0.504 1.00 97.62 110 ASN A O 1
ATOM 865 N N . LEU A 1 111 ? -10.242 -6.019 -0.445 1.00 98.25 111 LEU A N 1
ATOM 866 C CA . LEU A 1 111 ? -9.241 -5.442 0.452 1.00 98.25 111 LEU A CA 1
ATOM 867 C C . LEU A 1 111 ? -8.556 -4.269 -0.246 1.00 98.25 111 LEU A C 1
ATOM 869 O O . LEU A 1 111 ? -8.065 -4.418 -1.361 1.00 98.25 111 LEU A O 1
ATOM 873 N N . SER A 1 112 ? -8.486 -3.112 0.416 1.00 98.50 112 SER A N 1
ATOM 874 C CA . SER A 1 112 ? -7.660 -2.015 -0.101 1.00 98.50 112 SER A CA 1
ATOM 875 C C . SER A 1 112 ? -6.177 -2.332 0.071 1.00 98.50 112 SER A C 1
ATOM 877 O O . SER A 1 112 ? -5.769 -2.856 1.109 1.00 98.50 112 SER A O 1
ATOM 879 N N . VAL A 1 113 ? -5.365 -1.943 -0.903 1.00 98.56 113 VAL A N 1
ATOM 880 C CA . VAL A 1 113 ? -3.925 -2.182 -0.928 1.00 98.56 113 VAL A CA 1
ATOM 881 C C . VAL A 1 113 ? -3.171 -0.860 -0.885 1.00 98.56 113 VAL A C 1
ATOM 883 O O . VAL A 1 113 ? -3.203 -0.057 -1.816 1.00 98.56 113 VAL A O 1
ATOM 886 N N . TYR A 1 114 ? -2.449 -0.657 0.209 1.00 98.38 114 TYR A N 1
ATOM 887 C CA . TYR A 1 114 ? -1.481 0.416 0.370 1.00 98.38 114 TYR A CA 1
ATOM 888 C C . TYR A 1 114 ? -0.081 -0.119 0.068 1.00 98.38 114 TYR A C 1
ATOM 890 O O . TYR A 1 114 ? 0.245 -1.257 0.404 1.00 98.38 114 TYR A O 1
ATOM 898 N N . VAL A 1 115 ? 0.779 0.694 -0.537 1.00 98.00 115 VAL A N 1
ATOM 899 C CA . VAL A 1 115 ? 2.106 0.234 -0.971 1.00 98.00 115 VAL A CA 1
ATOM 900 C C . VAL A 1 115 ? 3.214 1.027 -0.307 1.00 98.00 115 VAL A C 1
ATOM 902 O O . VAL A 1 115 ? 3.158 2.251 -0.212 1.00 98.00 115 VAL A O 1
ATOM 905 N N . SER A 1 116 ? 4.237 0.318 0.160 1.00 95.81 116 SER A N 1
ATOM 906 C CA . SER A 1 116 ? 5.335 0.859 0.951 1.00 95.81 116 SER A CA 1
ATOM 907 C C . SER A 1 116 ? 6.710 0.361 0.465 1.00 95.81 116 SER A C 1
ATOM 909 O O . SER A 1 116 ? 6.827 -0.680 -0.172 1.00 95.81 116 SER A O 1
ATOM 911 N N . VAL A 1 117 ? 7.825 1.036 0.734 1.00 94.12 117 VAL A N 1
ATOM 912 C CA . VAL A 1 117 ? 7.932 2.458 1.082 1.00 94.12 117 VAL A CA 1
ATOM 913 C C . VAL A 1 117 ? 8.509 3.165 -0.139 1.00 94.12 117 VAL A C 1
ATOM 915 O O . VAL A 1 117 ? 9.527 2.725 -0.673 1.00 94.12 117 VAL A O 1
ATOM 918 N N . PHE A 1 118 ? 7.868 4.247 -0.573 1.00 96.12 118 PHE A N 1
ATOM 919 C CA . PHE A 1 118 ? 8.363 5.072 -1.674 1.00 96.12 118 PHE A CA 1
ATOM 920 C C . PHE A 1 118 ? 9.421 6.052 -1.173 1.00 96.12 118 PHE A C 1
ATOM 922 O O . PHE A 1 118 ? 9.251 6.691 -0.126 1.00 96.12 118 PHE A O 1
ATOM 929 N N . LYS A 1 119 ? 10.492 6.164 -1.952 1.00 95.88 119 LYS A N 1
ATOM 930 C CA . LYS A 1 119 ? 11.741 6.858 -1.645 1.00 95.88 119 LYS A CA 1
ATOM 931 C C . LYS A 1 119 ? 12.201 7.592 -2.906 1.00 95.88 119 LYS A C 1
ATOM 933 O O . LYS A 1 119 ? 12.024 7.072 -4.002 1.00 95.88 119 LYS A O 1
ATOM 938 N N . ASN A 1 120 ? 12.752 8.795 -2.761 1.00 95.38 120 ASN A N 1
ATOM 939 C CA . ASN A 1 120 ? 13.206 9.593 -3.909 1.00 95.38 120 ASN A CA 1
ATOM 940 C C . ASN A 1 120 ? 14.647 9.268 -4.319 1.00 95.38 120 ASN A C 1
ATOM 942 O O . ASN A 1 120 ? 15.122 9.728 -5.355 1.00 95.38 120 ASN A O 1
ATOM 946 N N . GLU A 1 121 ? 15.388 8.556 -3.474 1.00 92.19 121 GLU A N 1
ATOM 947 C CA . GLU A 1 121 ? 16.788 8.257 -3.708 1.00 92.19 121 GLU A CA 1
ATOM 948 C C . GLU A 1 121 ? 16.939 7.327 -4.908 1.00 92.19 121 GLU A C 1
ATOM 950 O O . GLU A 1 121 ? 16.340 6.253 -4.946 1.00 92.19 121 GLU A O 1
ATOM 955 N N . PHE A 1 122 ? 17.827 7.689 -5.835 1.00 79.06 122 PHE A N 1
ATOM 956 C CA . PHE A 1 122 ? 18.098 6.918 -7.050 1.00 79.06 122 PHE A CA 1
ATOM 957 C C . PHE A 1 122 ? 18.350 5.425 -6.781 1.00 79.06 122 PHE A C 1
ATOM 959 O O . PHE A 1 122 ? 17.781 4.566 -7.444 1.00 79.06 122 PHE A O 1
ATOM 966 N N . VAL A 1 123 ? 19.140 5.106 -5.750 1.00 84.69 123 VAL A N 1
ATOM 967 C CA . VAL A 1 123 ? 19.491 3.719 -5.385 1.00 84.69 123 VAL A CA 1
ATOM 968 C C . VAL A 1 123 ? 18.314 2.892 -4.861 1.00 84.69 123 VAL A C 1
ATOM 970 O O . VAL A 1 123 ? 18.449 1.689 -4.669 1.00 84.69 123 VAL A O 1
ATOM 973 N N . SER A 1 124 ? 17.172 3.521 -4.582 1.00 84.00 124 SER A N 1
ATOM 974 C CA . SER A 1 124 ? 15.966 2.845 -4.100 1.00 84.00 124 SER A CA 1
ATOM 975 C C . SER A 1 124 ? 14.986 2.488 -5.222 1.00 84.00 124 SER A C 1
ATOM 977 O O . SER A 1 124 ? 13.986 1.813 -4.968 1.00 84.00 124 SER A O 1
ATOM 979 N N . MET A 1 125 ? 15.258 2.933 -6.451 1.00 90.50 125 MET A N 1
ATOM 980 C CA . MET A 1 125 ? 14.360 2.837 -7.597 1.00 90.50 125 MET A CA 1
ATOM 981 C C . MET A 1 125 ? 14.884 1.851 -8.642 1.00 90.50 125 MET A C 1
ATOM 983 O O . MET A 1 125 ? 16.091 1.656 -8.782 1.00 90.50 125 MET A O 1
ATOM 987 N N . ALA A 1 126 ? 13.969 1.240 -9.394 1.00 93.81 126 ALA A N 1
ATOM 988 C CA . ALA A 1 126 ? 14.337 0.476 -10.579 1.00 93.81 126 ALA A CA 1
ATOM 989 C C . ALA A 1 126 ? 14.729 1.408 -11.739 1.00 93.81 126 ALA A C 1
ATOM 991 O O . ALA A 1 126 ? 14.217 2.526 -11.853 1.00 93.81 126 ALA A O 1
ATOM 992 N N . PHE A 1 127 ? 15.598 0.934 -12.630 1.00 92.88 127 PHE A N 1
ATOM 993 C CA . PHE A 1 127 ? 16.015 1.656 -13.833 1.00 92.88 127 PHE A CA 1
ATOM 994 C C . PHE A 1 127 ? 14.846 1.972 -14.763 1.00 92.88 127 PHE A C 1
ATOM 996 O O . PHE A 1 127 ? 14.872 2.989 -15.452 1.00 92.88 127 PHE A O 1
ATOM 1003 N N . ASP A 1 128 ? 13.793 1.160 -14.727 1.00 94.12 128 ASP A N 1
ATOM 1004 C CA . ASP A 1 128 ? 12.567 1.347 -15.497 1.00 94.12 128 ASP A CA 1
ATOM 1005 C C . ASP A 1 128 ? 11.819 2.649 -15.157 1.00 94.12 128 ASP A C 1
ATOM 1007 O O . ASP A 1 128 ? 10.963 3.079 -15.928 1.00 94.12 128 ASP A O 1
ATOM 1011 N N . TYR A 1 129 ? 12.141 3.290 -14.028 1.00 93.94 129 TYR A N 1
ATOM 1012 C CA . TYR A 1 129 ? 11.600 4.598 -13.642 1.00 93.94 129 TYR A CA 1
ATOM 1013 C C . TYR A 1 129 ? 12.506 5.769 -14.037 1.00 93.94 129 TYR A C 1
ATOM 1015 O O . TYR A 1 129 ? 12.193 6.910 -13.718 1.00 93.94 129 TYR A O 1
ATOM 1023 N N . LEU A 1 130 ? 13.640 5.513 -14.700 1.00 91.19 130 LEU A N 1
ATOM 1024 C CA . LEU A 1 130 ? 14.576 6.535 -15.187 1.00 91.19 130 LEU A CA 1
ATOM 1025 C C . LEU A 1 130 ? 15.049 7.527 -14.107 1.00 91.19 130 LEU A C 1
ATOM 1027 O O . LEU A 1 130 ? 15.377 8.672 -14.410 1.00 91.19 130 LEU A O 1
ATOM 1031 N N . SER A 1 131 ? 15.144 7.083 -12.850 1.00 91.44 131 SER A N 1
ATOM 1032 C CA . SER A 1 131 ? 15.464 7.935 -11.685 1.00 91.44 131 SER A CA 1
ATOM 1033 C C . SER A 1 131 ? 14.413 9.004 -11.357 1.00 91.44 131 SER A C 1
ATOM 1035 O O . SER A 1 131 ? 14.721 9.943 -10.625 1.00 91.44 131 SER A O 1
ATOM 1037 N N . ASP A 1 132 ? 13.198 8.896 -11.897 1.00 94.38 132 ASP A N 1
ATOM 1038 C CA . ASP A 1 132 ? 12.122 9.856 -11.668 1.00 94.38 132 ASP A CA 1
ATOM 1039 C C . ASP A 1 132 ? 11.079 9.297 -10.680 1.00 94.38 132 ASP A C 1
ATOM 1041 O O . ASP A 1 132 ? 10.283 8.423 -11.047 1.00 94.38 132 ASP A O 1
ATOM 1045 N N . PRO A 1 133 ? 11.014 9.802 -9.430 1.00 95.38 133 PRO A N 1
ATOM 1046 C CA . PRO A 1 133 ? 10.020 9.355 -8.454 1.00 95.38 133 PRO A CA 1
ATOM 1047 C C . PRO A 1 133 ? 8.578 9.625 -8.898 1.00 95.38 133 PRO A C 1
ATOM 1049 O O . PRO A 1 133 ? 7.666 8.920 -8.469 1.00 95.38 133 PRO A O 1
ATOM 1052 N N . MET A 1 134 ? 8.343 10.595 -9.787 1.00 95.75 134 MET A N 1
ATOM 1053 C CA . MET A 1 134 ? 7.015 10.844 -10.348 1.00 95.75 134 MET A CA 1
ATOM 1054 C C . MET A 1 134 ? 6.596 9.723 -11.303 1.00 95.75 134 MET A C 1
ATOM 1056 O O . MET A 1 134 ? 5.419 9.366 -11.325 1.00 95.75 134 MET A O 1
ATOM 1060 N N . ALA A 1 135 ? 7.538 9.134 -12.046 1.00 95.38 135 ALA A N 1
ATOM 1061 C CA . ALA A 1 135 ? 7.281 7.981 -12.908 1.00 95.38 135 ALA A CA 1
ATOM 1062 C C . ALA A 1 135 ? 6.956 6.722 -12.091 1.00 95.38 135 ALA A C 1
ATOM 1064 O O . ALA A 1 135 ? 6.031 5.984 -12.439 1.00 95.38 135 ALA A O 1
ATOM 1065 N N . GLU A 1 136 ? 7.649 6.495 -10.970 1.00 96.38 136 GLU A N 1
ATOM 1066 C CA . GLU A 1 136 ? 7.319 5.396 -10.051 1.00 96.38 136 GLU A CA 1
ATOM 1067 C C . GLU A 1 136 ? 5.917 5.586 -9.448 1.00 96.38 136 GLU A C 1
ATOM 1069 O O . GLU A 1 136 ? 5.087 4.678 -9.510 1.00 96.38 136 GLU A O 1
ATOM 1074 N N . LEU A 1 137 ? 5.603 6.788 -8.951 1.00 96.81 137 LEU A N 1
ATOM 1075 C CA . LEU A 1 137 ? 4.271 7.115 -8.434 1.00 96.81 137 LEU A CA 1
ATOM 1076 C C . LEU A 1 137 ? 3.178 6.938 -9.493 1.00 96.81 137 LEU A C 1
ATOM 1078 O O . LEU A 1 137 ? 2.163 6.302 -9.217 1.00 96.81 137 LEU A O 1
ATOM 1082 N N . ALA A 1 138 ? 3.394 7.442 -10.710 1.00 95.94 138 ALA A N 1
ATOM 1083 C CA . ALA A 1 138 ? 2.453 7.282 -11.813 1.00 95.94 138 ALA A CA 1
ATOM 1084 C C . ALA A 1 138 ? 2.238 5.814 -12.184 1.00 95.94 138 ALA A C 1
ATOM 1086 O O . ALA A 1 138 ? 1.114 5.415 -12.487 1.00 95.94 138 ALA A O 1
ATOM 1087 N N . THR A 1 139 ? 3.289 4.999 -12.108 1.00 96.06 139 THR A N 1
ATOM 1088 C CA . THR A 1 139 ? 3.194 3.563 -12.366 1.00 96.06 139 THR A CA 1
ATOM 1089 C C . THR A 1 139 ? 2.297 2.891 -11.329 1.00 96.06 139 THR A C 1
ATOM 1091 O O . THR A 1 139 ? 1.300 2.279 -11.701 1.00 96.06 139 THR A O 1
ATOM 1094 N N . PHE A 1 140 ? 2.577 3.046 -10.033 1.00 97.19 140 PHE A N 1
ATOM 1095 C CA . PHE A 1 140 ? 1.796 2.370 -8.989 1.00 97.19 140 PHE A CA 1
ATOM 1096 C C . PHE A 1 140 ? 0.378 2.934 -8.825 1.00 97.19 140 PHE A C 1
ATOM 1098 O O . PHE A 1 140 ? -0.575 2.168 -8.703 1.00 97.19 140 PHE A O 1
ATOM 1105 N N . VAL A 1 141 ? 0.217 4.259 -8.822 1.00 95.94 141 VAL A N 1
ATOM 1106 C CA . VAL A 1 141 ? -1.080 4.910 -8.577 1.00 95.94 141 VAL A CA 1
ATOM 1107 C C . VAL A 1 141 ? -1.920 4.986 -9.850 1.00 95.94 141 VAL A C 1
ATOM 1109 O O . VAL A 1 141 ? -3.086 4.611 -9.833 1.00 95.94 141 VAL A O 1
ATOM 1112 N N . GLY A 1 142 ? -1.356 5.455 -10.963 1.00 92.06 142 GLY A N 1
ATOM 1113 C CA . GLY A 1 142 ? -2.094 5.605 -12.220 1.00 92.06 142 GLY A CA 1
ATOM 1114 C C . GLY A 1 142 ? -2.239 4.291 -12.989 1.00 92.06 142 GLY A C 1
ATOM 1115 O O . GLY A 1 142 ? -3.335 3.951 -13.435 1.00 92.06 142 GLY A O 1
ATOM 1116 N N . GLY A 1 143 ? -1.137 3.547 -13.126 1.00 92.69 143 GLY A N 1
ATOM 1117 C CA . GLY A 1 143 ? -1.089 2.288 -13.875 1.00 92.69 143 GLY A CA 1
ATOM 1118 C C . GLY A 1 143 ? -1.727 1.122 -13.123 1.00 92.69 143 GLY A C 1
ATOM 1119 O O . GLY A 1 143 ? -2.673 0.511 -13.615 1.00 92.69 143 GLY A O 1
ATOM 1120 N N . TYR A 1 144 ? -1.237 0.846 -11.912 1.00 94.81 144 TYR A N 1
ATOM 1121 C CA . TYR A 1 144 ? -1.678 -0.293 -11.096 1.00 94.81 144 TYR A CA 1
ATOM 1122 C C . TYR A 1 144 ? -2.798 0.035 -10.108 1.00 94.81 144 TYR A C 1
ATOM 1124 O O . TYR A 1 144 ? -3.364 -0.877 -9.517 1.00 94.81 144 TYR A O 1
ATOM 1132 N N . LYS A 1 145 ? -3.175 1.311 -9.961 1.00 95.12 145 LYS A N 1
ATOM 1133 C CA . LYS A 1 145 ? -4.357 1.737 -9.191 1.00 95.12 145 LYS A CA 1
ATOM 1134 C C . LYS A 1 145 ? -4.364 1.243 -7.746 1.00 95.12 145 LYS A C 1
ATOM 1136 O O . LYS A 1 145 ? -5.395 0.824 -7.226 1.00 95.12 145 LYS A O 1
ATOM 1141 N N . VAL A 1 146 ? -3.209 1.312 -7.089 1.00 97.50 146 VAL A N 1
ATOM 1142 C CA . VAL A 1 146 ? -3.111 1.034 -5.651 1.00 97.50 146 VAL A CA 1
ATOM 1143 C C . VAL A 1 146 ? -3.927 2.060 -4.856 1.00 97.50 146 VAL A C 1
ATOM 1145 O O . VAL A 1 146 ? -3.999 3.232 -5.227 1.00 97.50 146 VAL A O 1
ATOM 1148 N N . ASP A 1 147 ? -4.525 1.642 -3.742 1.00 97.50 147 ASP A N 1
ATOM 1149 C CA . ASP A 1 147 ? -5.447 2.474 -2.953 1.00 97.50 147 ASP A CA 1
ATOM 1150 C C . ASP A 1 147 ? -4.739 3.558 -2.130 1.00 97.50 147 ASP A C 1
ATOM 1152 O O . ASP A 1 147 ? -5.358 4.511 -1.649 1.00 97.50 147 ASP A O 1
ATOM 1156 N N . GLY A 1 148 ? -3.428 3.419 -1.944 1.00 96.19 148 GLY A N 1
ATOM 1157 C CA . GLY A 1 148 ? -2.611 4.448 -1.330 1.00 96.19 148 GLY A CA 1
ATOM 1158 C C . GLY A 1 148 ? -1.139 4.080 -1.265 1.00 96.19 148 GLY A C 1
ATOM 1159 O O . GLY A 1 148 ? -0.720 2.965 -1.570 1.00 96.19 148 GLY A O 1
ATOM 1160 N N . ILE A 1 149 ? -0.338 5.049 -0.840 1.00 96.50 149 ILE A N 1
ATOM 1161 C CA . ILE A 1 149 ? 1.115 4.924 -0.760 1.00 96.50 149 ILE A CA 1
ATOM 1162 C C . ILE A 1 149 ? 1.613 5.353 0.614 1.00 96.50 149 ILE A C 1
ATOM 1164 O O . ILE A 1 149 ? 1.098 6.292 1.222 1.00 96.50 149 ILE A O 1
ATOM 1168 N N . VAL A 1 150 ? 2.654 4.678 1.082 1.00 97.06 150 VAL A N 1
ATOM 1169 C CA . VAL A 1 150 ? 3.427 5.034 2.269 1.00 97.06 150 VAL A CA 1
ATOM 1170 C C . VAL A 1 150 ? 4.800 5.486 1.789 1.00 97.06 150 VAL A C 1
ATOM 1172 O O . VAL A 1 150 ? 5.502 4.744 1.102 1.00 97.06 150 VAL A O 1
ATOM 1175 N N . THR A 1 151 ? 5.189 6.715 2.120 1.00 96.81 151 THR A N 1
ATOM 1176 C CA . THR A 1 151 ? 6.416 7.335 1.608 1.00 96.81 151 THR A CA 1
ATOM 1177 C C . THR A 1 151 ? 7.167 8.093 2.693 1.00 96.81 151 THR A C 1
ATOM 1179 O O . THR A 1 151 ? 6.561 8.677 3.589 1.00 96.81 151 THR A O 1
ATOM 1182 N N . GLU A 1 152 ? 8.491 8.126 2.568 1.00 96.56 152 GLU A N 1
ATOM 1183 C CA . GLU A 1 152 ? 9.362 9.016 3.347 1.00 96.56 152 GLU A CA 1
ATOM 1184 C C . GLU A 1 152 ? 9.431 10.437 2.747 1.00 96.56 152 GLU A C 1
ATOM 1186 O O . GLU A 1 152 ? 9.935 11.357 3.387 1.00 96.56 152 GLU A O 1
ATOM 1191 N N . TYR A 1 153 ? 8.877 10.641 1.544 1.00 97.12 153 TYR A N 1
ATOM 1192 C CA . TYR A 1 153 ? 8.937 11.886 0.772 1.00 97.12 153 TYR A CA 1
ATOM 1193 C C . TYR A 1 153 ? 7.532 12.435 0.462 1.00 97.12 153 TYR A C 1
ATOM 1195 O O . TYR A 1 153 ? 7.117 12.518 -0.700 1.00 97.12 153 TYR A O 1
ATOM 1203 N N . PRO A 1 154 ? 6.767 12.864 1.485 1.00 97.19 154 PRO A N 1
ATOM 1204 C CA . PRO A 1 154 ? 5.368 13.264 1.322 1.00 97.19 154 PRO A CA 1
ATOM 1205 C C . PRO A 1 154 ? 5.170 14.467 0.391 1.00 97.19 154 PRO A C 1
ATOM 1207 O O . PRO A 1 154 ? 4.120 14.581 -0.236 1.00 97.19 154 PRO A O 1
ATOM 1210 N N . ALA A 1 155 ? 6.162 15.354 0.259 1.00 98.00 155 ALA A N 1
ATOM 1211 C CA . ALA A 1 155 ? 6.086 16.482 -0.669 1.00 98.00 155 ALA A CA 1
ATOM 1212 C C . ALA A 1 155 ? 6.021 16.020 -2.137 1.00 98.00 155 ALA A C 1
ATOM 1214 O O . ALA A 1 155 ? 5.234 16.556 -2.917 1.00 98.00 155 ALA A O 1
ATOM 1215 N N . THR A 1 156 ? 6.791 14.992 -2.504 1.00 97.12 156 THR A N 1
ATOM 1216 C CA . THR A 1 156 ? 6.799 14.425 -3.861 1.00 97.12 156 THR A CA 1
ATOM 1217 C C . THR A 1 156 ? 5.485 13.721 -4.162 1.00 97.12 156 THR A C 1
ATOM 1219 O O . THR A 1 156 ? 4.823 14.058 -5.143 1.00 97.12 156 THR A O 1
ATOM 1222 N N . ALA A 1 157 ? 5.037 12.847 -3.256 1.00 97.12 157 ALA A N 1
ATOM 1223 C CA . ALA A 1 157 ? 3.723 12.217 -3.347 1.00 97.12 157 ALA A CA 1
ATOM 1224 C C . ALA A 1 157 ? 2.595 13.253 -3.464 1.00 97.12 157 ALA A C 1
ATOM 1226 O O . ALA A 1 157 ? 1.776 13.181 -4.374 1.00 97.12 157 ALA A O 1
ATOM 1227 N N . SER A 1 158 ? 2.576 14.271 -2.597 1.00 97.50 158 SER A N 1
ATOM 1228 C CA . SER A 1 158 ? 1.561 15.326 -2.656 1.00 97.50 158 SER A CA 1
ATOM 1229 C C . SER A 1 158 ? 1.620 16.132 -3.954 1.00 97.50 158 SER A C 1
ATOM 1231 O O . SER A 1 158 ? 0.582 16.634 -4.378 1.00 97.50 158 SER A O 1
ATOM 1233 N N . THR A 1 159 ? 2.796 16.307 -4.557 1.00 97.31 159 THR A N 1
ATOM 1234 C CA . THR A 1 159 ? 2.933 17.011 -5.838 1.00 97.31 159 THR A CA 1
ATOM 1235 C C . THR A 1 159 ? 2.290 16.197 -6.954 1.00 97.31 159 THR A C 1
ATOM 1237 O O . THR A 1 159 ? 1.480 16.736 -7.705 1.00 97.31 159 THR A O 1
ATOM 1240 N N . TYR A 1 160 ? 2.568 14.890 -7.012 1.00 96.38 160 TYR A N 1
ATOM 1241 C CA . TYR A 1 160 ? 1.937 13.988 -7.976 1.00 96.38 160 TYR A CA 1
ATOM 1242 C C . TYR A 1 160 ? 0.417 13.923 -7.786 1.00 96.38 160 TYR A C 1
ATOM 1244 O O . TYR A 1 160 ? -0.322 14.222 -8.720 1.00 96.38 160 TYR A O 1
ATOM 1252 N N . MET A 1 161 ? -0.058 13.641 -6.567 1.00 95.62 161 MET A N 1
ATOM 1253 C CA . MET A 1 161 ? -1.488 13.450 -6.275 1.00 95.62 161 MET A CA 1
ATOM 1254 C C . MET A 1 161 ? -2.343 14.707 -6.504 1.00 95.62 161 MET A C 1
ATOM 1256 O O . MET A 1 161 ? -3.549 14.600 -6.691 1.00 95.62 161 MET A O 1
ATOM 1260 N N . ARG A 1 162 ? -1.745 15.906 -6.470 1.00 95.19 162 ARG A N 1
ATOM 1261 C CA . ARG A 1 162 ? -2.433 17.178 -6.770 1.00 95.19 162 ARG A CA 1
ATOM 1262 C C . ARG A 1 162 ? -2.322 17.589 -8.239 1.00 95.19 162 ARG A C 1
ATOM 1264 O O . ARG A 1 162 ? -2.943 18.574 -8.636 1.00 95.19 162 ARG A O 1
ATOM 1271 N N . SER A 1 163 ? -1.502 16.896 -9.025 1.00 93.94 163 SER A N 1
ATOM 1272 C CA . SER A 1 163 ? -1.347 17.161 -10.453 1.00 93.94 163 SER A CA 1
ATOM 1273 C C . SER A 1 163 ? -2.513 16.570 -11.248 1.00 93.94 163 SER A C 1
ATOM 1275 O O . SER A 1 163 ? -3.156 15.617 -10.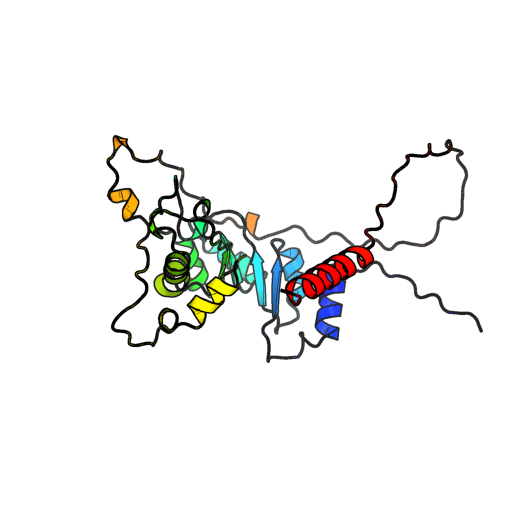812 1.00 93.94 163 SER A O 1
ATOM 1277 N N . GLN A 1 164 ? -2.753 17.091 -12.453 1.00 93.25 164 GLN A N 1
ATOM 1278 C CA . GLN A 1 164 ? -3.768 16.524 -13.348 1.00 93.25 164 GLN A CA 1
ATOM 1279 C C . GLN A 1 164 ? -3.414 15.095 -13.797 1.00 93.25 164 GLN A C 1
ATOM 1281 O O . GLN A 1 164 ? -4.310 14.323 -14.108 1.00 93.25 164 GLN A O 1
ATOM 1286 N N . CYS A 1 165 ? -2.130 14.711 -13.771 1.00 91.19 165 CYS A N 1
ATOM 1287 C CA . CYS A 1 165 ? -1.673 13.364 -14.130 1.00 91.19 165 CYS A CA 1
ATOM 1288 C C . CYS A 1 165 ? -2.123 12.270 -13.145 1.00 91.19 165 CYS A C 1
ATOM 1290 O O . CYS A 1 165 ? -1.987 11.090 -13.462 1.00 91.19 165 CYS A O 1
ATOM 1292 N N . ALA A 1 166 ? -2.598 12.637 -11.951 1.00 91.94 166 ALA A N 1
ATOM 1293 C CA . ALA A 1 166 ? -3.148 11.696 -10.977 1.00 91.94 166 ALA A CA 1
ATOM 1294 C C . ALA A 1 166 ? -4.680 11.573 -11.057 1.00 91.94 166 ALA A C 1
ATOM 1296 O O . ALA A 1 166 ? -5.247 10.684 -10.425 1.00 91.94 166 ALA A O 1
ATOM 1297 N N . ASP A 1 167 ? -5.362 12.445 -11.810 1.00 90.44 167 ASP A N 1
ATOM 1298 C CA . ASP A 1 167 ? -6.812 12.368 -11.992 1.00 90.44 167 ASP A CA 1
ATOM 1299 C C . ASP A 1 167 ? -7.146 11.392 -13.135 1.00 90.44 167 ASP A C 1
ATOM 1301 O O . ASP A 1 167 ? -6.863 11.694 -14.297 1.00 90.44 167 ASP A O 1
ATOM 1305 N N . PRO A 1 168 ? -7.790 10.243 -12.854 1.00 82.81 168 PRO A N 1
ATOM 1306 C CA . PRO A 1 168 ? -8.137 9.263 -13.883 1.00 82.81 168 PRO A CA 1
ATOM 1307 C C . PRO A 1 168 ? -9.169 9.779 -14.899 1.00 82.81 168 PRO A C 1
ATOM 1309 O O . PRO A 1 168 ? -9.377 9.140 -15.929 1.00 82.81 168 PRO A O 1
ATOM 1312 N N . ASN A 1 169 ? -9.833 10.905 -14.621 1.00 87.69 169 ASN A N 1
ATOM 1313 C CA . ASN A 1 169 ? -10.827 11.517 -15.503 1.00 87.69 169 ASN A CA 1
ATOM 1314 C C . ASN A 1 169 ? -10.278 12.714 -16.288 1.00 87.69 169 ASN A C 1
ATOM 1316 O O . ASN A 1 169 ? -10.986 13.259 -17.145 1.00 87.69 169 ASN A O 1
ATOM 1320 N N . ALA A 1 170 ? -9.047 13.147 -16.004 1.00 88.44 170 ALA A N 1
ATOM 1321 C CA . ALA A 1 170 ? -8.440 14.255 -16.715 1.00 88.44 170 ALA A CA 1
ATOM 1322 C C . ALA A 1 170 ? -8.189 13.863 -18.176 1.00 88.44 170 ALA A C 1
ATOM 1324 O O . ALA A 1 170 ? -7.565 12.850 -18.488 1.00 88.44 170 ALA A O 1
ATOM 1325 N N . LYS A 1 171 ? -8.682 14.692 -19.097 1.00 86.81 171 LYS A N 1
ATOM 1326 C CA . LYS A 1 171 ? -8.419 14.547 -20.531 1.00 86.81 171 LYS A CA 1
ATOM 1327 C C . LYS A 1 171 ? -7.171 15.343 -20.867 1.00 86.81 171 LYS A C 1
ATOM 1329 O O . LYS A 1 171 ? -7.263 16.537 -21.141 1.00 86.81 171 LYS A O 1
ATOM 1334 N N . LEU A 1 172 ? -6.023 14.688 -20.777 1.00 86.62 172 LEU A N 1
ATOM 1335 C CA . LEU A 1 172 ? -4.736 15.301 -21.068 1.00 86.62 172 LEU A CA 1
ATOM 1336 C C . LEU A 1 172 ? -4.190 14.767 -22.387 1.00 86.62 172 LEU A C 1
ATOM 1338 O O . LEU A 1 172 ? -4.174 13.560 -22.611 1.00 86.62 172 LEU A O 1
ATOM 1342 N N . ASP A 1 173 ? -3.676 15.669 -23.219 1.00 86.75 173 ASP A N 1
ATOM 1343 C CA . ASP A 1 173 ? -2.926 15.305 -24.428 1.00 86.75 173 ASP A CA 1
ATOM 1344 C C . ASP A 1 173 ? -1.497 14.825 -24.096 1.00 86.75 173 ASP A C 1
ATOM 1346 O O . ASP A 1 173 ? -0.743 14.413 -24.976 1.00 86.75 173 ASP A O 1
ATOM 1350 N N . TYR A 1 174 ? -1.106 14.902 -22.820 1.00 81.75 174 TYR A N 1
ATOM 1351 C CA . TYR A 1 174 ? 0.195 14.512 -22.291 1.00 81.75 174 TYR A CA 1
ATOM 1352 C C . TYR A 1 174 ? 0.041 13.921 -20.886 1.00 81.75 174 TYR A C 1
ATOM 1354 O O . TYR A 1 174 ? -0.823 14.326 -20.115 1.00 81.75 174 TYR A O 1
ATOM 1362 N N . GLY A 1 175 ? 0.904 12.982 -20.521 1.00 86.44 175 GLY A N 1
ATOM 1363 C CA . GLY A 1 175 ? 0.889 12.360 -19.202 1.00 86.44 175 GLY A CA 1
ATOM 1364 C C . GLY A 1 175 ? 2.269 11.856 -18.822 1.00 86.44 175 GLY A C 1
ATOM 1365 O O . GLY A 1 175 ? 3.170 11.780 -19.660 1.00 86.44 175 GLY A O 1
ATOM 1366 N N . ILE A 1 176 ? 2.435 11.515 -17.548 1.00 90.94 176 ILE A N 1
ATOM 1367 C CA . ILE A 1 176 ? 3.629 10.793 -17.114 1.00 90.94 176 ILE A CA 1
ATOM 1368 C C . ILE A 1 176 ? 3.540 9.392 -17.715 1.00 90.94 176 ILE A C 1
ATOM 1370 O O . ILE A 1 176 ? 2.560 8.681 -17.495 1.00 90.94 176 ILE A O 1
ATOM 1374 N N . VAL A 1 177 ? 4.550 9.014 -18.494 1.00 87.38 177 VAL A N 1
ATOM 1375 C CA . VAL A 1 177 ? 4.630 7.674 -19.072 1.00 87.38 177 VAL A CA 1
ATOM 1376 C C . VAL A 1 177 ? 4.817 6.681 -17.930 1.00 87.38 177 VAL A C 1
ATOM 1378 O O . VAL A 1 177 ? 5.812 6.734 -17.210 1.00 87.38 177 VAL A O 1
ATOM 1381 N N . THR A 1 178 ? 3.844 5.793 -17.745 1.00 89.88 178 THR A N 1
ATOM 1382 C CA . THR A 1 178 ? 3.933 4.731 -16.743 1.00 89.88 178 THR A CA 1
ATOM 1383 C C . THR A 1 178 ? 4.900 3.663 -17.222 1.00 89.88 178 THR A C 1
ATOM 1385 O O . THR A 1 178 ? 4.789 3.193 -18.360 1.00 89.88 178 THR A O 1
ATOM 1388 N N . SER A 1 179 ? 5.803 3.250 -16.338 1.00 89.81 179 SER A N 1
ATOM 1389 C CA . SER A 1 179 ? 6.690 2.124 -16.598 1.00 89.81 179 SER A CA 1
ATOM 1390 C C . SER A 1 179 ? 5.868 0.865 -16.880 1.00 89.81 179 SER A C 1
ATOM 1392 O O . SER A 1 179 ? 4.837 0.641 -16.242 1.00 89.81 179 SER A O 1
ATOM 1394 N N . GLN A 1 180 ? 6.311 0.068 -17.850 1.00 92.25 180 GLN A N 1
ATOM 1395 C CA . GLN A 1 180 ? 5.777 -1.261 -18.128 1.00 92.25 180 GLN A CA 1
ATOM 1396 C C . GLN A 1 180 ? 6.724 -2.288 -17.495 1.00 92.25 180 GLN A C 1
ATOM 1398 O O . GLN A 1 180 ? 7.829 -2.497 -18.003 1.00 92.25 180 GLN A O 1
ATOM 1403 N N . PRO A 1 181 ? 6.348 -2.892 -16.355 1.00 92.44 181 PRO A N 1
ATOM 1404 C CA . PRO A 1 181 ? 7.232 -3.789 -15.639 1.00 92.44 181 PRO A CA 1
ATOM 1405 C C . PRO A 1 181 ? 7.685 -4.983 -16.474 1.00 92.44 181 PRO A C 1
ATOM 1407 O O . PRO A 1 181 ? 6.869 -5.712 -17.034 1.00 92.44 181 PRO A O 1
ATOM 1410 N N . GLY A 1 182 ? 8.996 -5.208 -16.517 1.00 91.81 182 GLY A N 1
ATOM 1411 C CA . GLY A 1 182 ? 9.623 -6.268 -17.301 1.00 91.81 182 GLY A CA 1
ATOM 1412 C C . GLY A 1 182 ? 10.070 -5.853 -18.708 1.00 91.81 182 GLY A C 1
ATOM 1413 O O . GLY A 1 182 ? 10.770 -6.630 -19.355 1.00 91.81 182 GLY A O 1
ATOM 1414 N N . ASP A 1 183 ? 9.752 -4.649 -19.186 1.00 91.44 183 ASP A N 1
ATOM 1415 C CA . ASP A 1 183 ? 10.155 -4.232 -20.536 1.00 91.44 183 ASP A CA 1
ATOM 1416 C C . ASP A 1 183 ? 11.668 -4.040 -20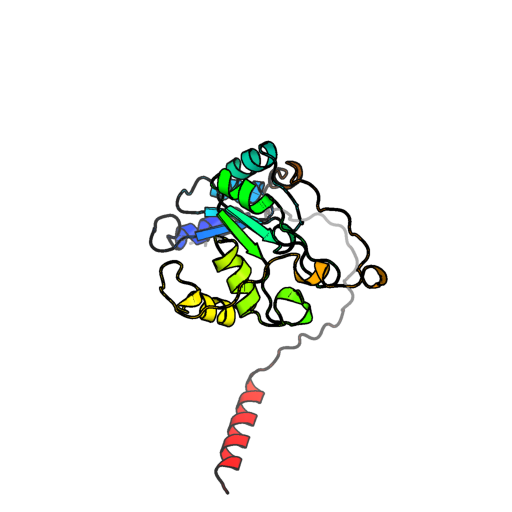.652 1.00 91.44 183 ASP A C 1
ATOM 1418 O O . ASP A 1 183 ? 12.290 -4.549 -21.587 1.00 91.44 183 ASP A O 1
ATOM 1422 N N . LEU A 1 184 ? 12.291 -3.350 -19.691 1.00 91.88 184 LEU A N 1
ATOM 1423 C CA . LEU A 1 184 ? 13.710 -3.018 -19.793 1.00 91.88 184 LEU A CA 1
ATOM 1424 C C . LEU A 1 184 ? 14.601 -4.262 -19.703 1.00 91.88 184 LEU A C 1
ATOM 1426 O O . LEU A 1 184 ? 15.602 -4.350 -20.413 1.00 91.88 184 LEU A O 1
ATOM 1430 N N . ILE A 1 185 ? 14.228 -5.250 -18.883 1.00 90.56 185 ILE A N 1
ATOM 1431 C CA . ILE A 1 185 ? 15.004 -6.490 -18.754 1.00 90.56 185 ILE A CA 1
ATOM 1432 C C . ILE A 1 185 ? 14.983 -7.331 -20.036 1.00 90.56 185 ILE A C 1
ATOM 1434 O O . ILE A 1 185 ? 15.965 -8.006 -20.333 1.00 90.56 185 ILE A O 1
ATOM 1438 N N . ASN A 1 186 ? 13.921 -7.231 -20.842 1.00 88.56 186 ASN A N 1
ATOM 1439 C CA . ASN A 1 186 ? 13.828 -7.911 -22.135 1.00 88.56 186 ASN A CA 1
ATOM 1440 C C . ASN A 1 186 ? 14.734 -7.287 -23.214 1.00 88.56 186 ASN A C 1
ATOM 1442 O O . ASN A 1 186 ? 14.953 -7.903 -24.256 1.00 88.56 186 ASN A O 1
ATOM 1446 N N . LEU A 1 187 ? 15.273 -6.084 -22.979 1.00 90.88 187 LEU A N 1
ATOM 1447 C CA . LEU A 1 187 ? 16.214 -5.412 -23.884 1.00 90.88 187 LEU A CA 1
ATOM 1448 C C . LEU A 1 187 ? 17.684 -5.760 -23.593 1.00 90.88 187 LEU A C 1
ATOM 1450 O O . LEU A 1 187 ? 18.570 -5.407 -24.375 1.00 90.88 187 LEU A O 1
ATOM 1454 N N . ILE A 1 188 ? 17.962 -6.424 -22.470 1.00 88.88 188 ILE A N 1
ATOM 1455 C CA . ILE A 1 188 ? 19.319 -6.784 -22.053 1.00 88.88 188 ILE A CA 1
ATOM 1456 C C . ILE A 1 188 ? 19.782 -8.023 -22.827 1.00 88.88 188 ILE A C 1
ATOM 1458 O O . ILE A 1 188 ? 19.032 -8.980 -23.009 1.00 88.88 188 ILE A O 1
ATOM 1462 N N . GLN A 1 189 ? 21.044 -8.020 -23.266 1.00 89.62 189 GLN A N 1
ATOM 1463 C CA . GLN A 1 189 ? 21.657 -9.190 -23.901 1.00 89.62 189 GLN A CA 1
ATOM 1464 C C . GLN A 1 189 ? 21.681 -10.381 -22.927 1.00 89.62 189 GLN A C 1
ATOM 1466 O O . GLN A 1 189 ? 21.985 -10.167 -21.750 1.00 89.62 189 GLN A O 1
ATOM 1471 N N . PRO A 1 190 ? 21.424 -11.624 -23.377 1.00 87.12 190 PRO A N 1
ATOM 1472 C CA . PRO A 1 190 ? 21.335 -12.787 -22.492 1.00 87.12 190 PRO A CA 1
ATOM 1473 C C . PRO A 1 190 ? 22.538 -12.971 -21.557 1.00 87.12 190 PRO A C 1
ATOM 1475 O O . PRO A 1 190 ? 22.372 -13.358 -20.404 1.00 87.12 190 PRO A O 1
ATOM 1478 N N . GLU A 1 191 ? 23.743 -12.643 -22.022 1.00 87.56 191 GLU A N 1
ATOM 1479 C CA . GLU A 1 191 ? 24.996 -12.775 -21.268 1.00 87.56 191 GLU A CA 1
ATOM 1480 C C . GLU A 1 191 ? 25.165 -11.703 -20.180 1.00 87.56 191 GLU A C 1
ATOM 1482 O O . GLU A 1 191 ? 25.965 -11.874 -19.261 1.00 87.56 191 GLU A O 1
ATOM 1487 N N . ALA A 1 192 ? 24.426 -10.597 -20.288 1.00 86.62 192 ALA A N 1
ATOM 1488 C CA . ALA A 1 192 ? 24.407 -9.495 -19.330 1.00 86.62 192 ALA A CA 1
ATOM 1489 C C . ALA A 1 192 ? 23.163 -9.522 -18.427 1.00 86.62 192 ALA A C 1
ATOM 1491 O O . ALA A 1 192 ? 22.992 -8.623 -17.599 1.00 86.62 192 ALA A O 1
ATOM 1492 N N . LEU A 1 193 ? 22.287 -10.524 -18.581 1.00 85.50 193 LEU A N 1
ATOM 1493 C CA . LEU A 1 193 ? 21.118 -10.661 -17.726 1.00 85.50 193 LEU A CA 1
ATOM 1494 C C . LEU A 1 193 ? 21.543 -10.920 -16.279 1.00 85.50 193 LEU A C 1
ATOM 1496 O O . LEU A 1 193 ? 22.464 -11.703 -16.021 1.00 85.50 193 LEU A O 1
ATOM 1500 N N . PRO A 1 194 ? 20.842 -10.311 -15.312 1.00 83.19 194 PRO A N 1
ATOM 1501 C CA . PRO A 1 194 ? 21.031 -10.681 -13.928 1.00 83.19 194 PRO A CA 1
ATOM 1502 C C . PRO A 1 194 ? 20.689 -12.162 -13.711 1.00 83.19 194 PRO A C 1
ATOM 1504 O O . PRO A 1 194 ? 19.798 -12.688 -14.391 1.00 83.19 194 PRO A O 1
ATOM 1507 N N . PRO A 1 195 ? 21.329 -12.827 -12.731 1.00 84.44 195 PRO A N 1
ATOM 1508 C CA . PRO A 1 195 ? 20.942 -14.172 -12.332 1.00 84.44 195 PRO A CA 1
ATOM 1509 C C . PRO A 1 195 ? 19.434 -14.261 -12.086 1.00 84.44 195 PRO A C 1
ATOM 1511 O O . PRO A 1 195 ? 18.829 -13.349 -11.518 1.00 84.44 195 PRO A O 1
ATOM 1514 N N . ALA A 1 196 ? 18.819 -15.356 -12.529 1.00 84.00 196 ALA A N 1
ATOM 1515 C CA . ALA A 1 196 ? 17.414 -15.602 -12.248 1.00 84.00 196 ALA A CA 1
ATOM 1516 C C . ALA A 1 196 ? 17.225 -15.795 -10.736 1.00 84.00 196 ALA A C 1
ATOM 1518 O O . ALA A 1 196 ? 17.829 -16.684 -10.134 1.00 84.00 196 ALA A O 1
ATOM 1519 N N . GLU A 1 197 ? 16.393 -14.954 -10.133 1.00 84.44 197 GLU A N 1
ATOM 1520 C CA . GLU A 1 197 ? 15.979 -15.095 -8.741 1.00 84.44 197 GLU A CA 1
ATOM 1521 C C . GLU A 1 197 ? 14.775 -16.034 -8.647 1.00 84.44 197 GLU A C 1
ATOM 1523 O O . GLU A 1 197 ? 13.962 -16.126 -9.573 1.00 84.44 197 GLU A O 1
ATOM 1528 N N . ALA A 1 198 ? 14.664 -16.748 -7.526 1.00 87.88 198 ALA A N 1
ATOM 1529 C CA . ALA A 1 198 ? 13.484 -17.554 -7.257 1.00 87.88 198 ALA A CA 1
ATOM 1530 C C . ALA A 1 198 ? 12.249 -16.639 -7.131 1.00 87.88 198 ALA A C 1
ATOM 1532 O O . ALA A 1 198 ? 12.354 -15.573 -6.518 1.00 87.88 198 ALA A O 1
ATOM 1533 N N . PRO A 1 199 ? 11.083 -17.036 -7.673 1.00 88.25 199 PRO A N 1
ATOM 1534 C CA . PRO A 1 199 ? 9.848 -16.289 -7.468 1.00 88.25 199 PRO A CA 1
ATOM 1535 C C . PRO A 1 199 ? 9.538 -16.117 -5.978 1.00 88.25 199 PRO A C 1
ATOM 1537 O O . PRO A 1 199 ? 9.798 -17.017 -5.175 1.00 88.25 199 PRO A O 1
ATOM 1540 N N . ALA A 1 200 ? 8.947 -14.976 -5.619 1.00 93.88 200 ALA A N 1
ATOM 1541 C CA . ALA A 1 200 ? 8.420 -14.774 -4.275 1.00 93.88 200 ALA A CA 1
ATOM 1542 C C . ALA A 1 200 ? 7.345 -15.835 -3.966 1.00 93.88 200 ALA A C 1
ATOM 1544 O O . ALA A 1 200 ? 6.596 -16.215 -4.871 1.00 93.88 200 ALA A O 1
ATOM 1545 N N . PRO A 1 201 ? 7.255 -16.324 -2.720 1.00 96.44 201 PRO A N 1
ATOM 1546 C CA . PRO A 1 201 ? 6.269 -17.333 -2.356 1.00 96.44 201 PRO A CA 1
ATOM 1547 C C . PRO A 1 201 ? 4.836 -16.784 -2.416 1.00 96.44 201 PRO A C 1
ATOM 1549 O O . PRO A 1 201 ? 4.615 -15.574 -2.493 1.00 96.44 201 PRO A O 1
ATOM 1552 N N . ALA A 1 202 ? 3.873 -17.696 -2.337 1.00 97.25 202 ALA A N 1
ATOM 1553 C CA . ALA A 1 202 ? 2.473 -17.386 -2.077 1.00 97.25 202 ALA A CA 1
ATOM 1554 C C . ALA A 1 202 ? 2.276 -16.892 -0.636 1.00 97.25 202 ALA A C 1
ATOM 1556 O O . ALA A 1 202 ? 2.977 -17.354 0.272 1.00 97.25 202 ALA A O 1
ATOM 1557 N N . LEU A 1 203 ? 1.320 -15.988 -0.409 1.00 97.12 203 LEU A N 1
ATOM 1558 C CA . LEU A 1 203 ? 0.965 -15.568 0.948 1.00 97.12 203 LEU A CA 1
ATOM 1559 C C . LEU A 1 203 ? 0.316 -16.726 1.719 1.00 97.12 203 LEU A C 1
ATOM 1561 O O . LEU A 1 203 ? -0.740 -17.228 1.334 1.00 97.12 203 LEU A O 1
ATOM 1565 N N . ASP A 1 204 ? 0.923 -17.114 2.839 1.00 95.88 204 ASP A N 1
ATOM 1566 C CA . ASP A 1 204 ? 0.395 -18.154 3.723 1.00 95.88 204 ASP A CA 1
ATOM 1567 C C . ASP A 1 204 ? -0.356 -17.565 4.929 1.00 95.88 204 ASP A C 1
ATOM 1569 O O . ASP A 1 204 ? -0.058 -16.471 5.410 1.00 95.88 204 ASP A O 1
ATOM 1573 N N . VAL A 1 205 ? -1.312 -18.331 5.457 1.00 95.56 205 VAL A N 1
ATOM 1574 C CA . VAL A 1 205 ? -2.089 -17.998 6.662 1.00 95.56 205 VAL A CA 1
ATOM 1575 C C . VAL A 1 205 ? -1.196 -17.743 7.883 1.00 95.56 205 VAL A C 1
ATOM 1577 O O . VAL A 1 205 ? -1.551 -16.928 8.736 1.00 95.56 205 VAL A O 1
ATOM 1580 N N . SER A 1 206 ? -0.028 -18.383 7.974 1.00 93.25 206 SER A N 1
ATOM 1581 C CA . SER A 1 206 ? 0.918 -18.167 9.073 1.00 93.25 206 SER A CA 1
ATOM 1582 C C . SER A 1 206 ? 1.466 -16.741 9.142 1.00 93.25 206 SER A C 1
ATOM 1584 O O . SER A 1 206 ? 1.949 -16.342 10.193 1.00 93.25 206 SER A O 1
ATOM 1586 N N . TYR A 1 207 ? 1.407 -15.985 8.041 1.00 91.94 207 TYR A N 1
ATOM 1587 C CA . TYR A 1 207 ? 1.797 -14.570 7.991 1.00 91.94 207 TYR A CA 1
ATOM 1588 C C . TYR A 1 207 ? 0.645 -13.616 8.327 1.00 91.94 207 TYR A C 1
ATOM 1590 O O . TYR A 1 207 ? 0.800 -12.401 8.240 1.00 91.94 207 TYR A O 1
ATOM 1598 N N . VAL A 1 208 ? -0.526 -14.161 8.661 1.00 94.75 208 VAL A N 1
ATOM 1599 C CA . VAL A 1 208 ? -1.734 -13.388 8.959 1.00 94.75 208 VAL A CA 1
ATOM 1600 C C . VAL A 1 208 ? -2.160 -13.556 10.411 1.00 94.75 208 VAL A C 1
ATOM 1602 O O . VAL A 1 208 ? -2.692 -12.612 10.981 1.00 94.75 208 VAL A O 1
ATOM 1605 N N . VAL A 1 209 ? -1.992 -14.747 10.995 1.00 95.38 209 VAL A N 1
ATOM 1606 C CA . VAL A 1 209 ? -2.539 -15.078 12.319 1.00 95.38 209 VAL A CA 1
ATOM 1607 C C . VAL A 1 209 ? -1.452 -15.086 13.382 1.00 95.38 209 VAL A C 1
ATOM 1609 O O . VAL A 1 209 ? -0.582 -15.957 13.391 1.00 95.38 209 VAL A O 1
ATOM 1612 N N . ASP A 1 210 ? -1.593 -14.187 14.351 1.00 93.94 210 ASP A N 1
ATOM 1613 C CA . ASP A 1 210 ? -0.668 -14.044 15.468 1.00 93.94 210 ASP A CA 1
ATOM 1614 C C . ASP A 1 210 ? -1.232 -14.640 16.758 1.00 93.94 210 ASP A C 1
ATOM 1616 O O . ASP A 1 210 ? -2.450 -14.628 16.988 1.00 93.94 210 ASP A O 1
ATOM 1620 N N . PRO A 1 211 ? -0.357 -15.121 17.658 1.00 93.56 211 PRO A N 1
ATOM 1621 C CA . PRO A 1 211 ? -0.762 -15.536 18.990 1.00 93.56 211 PRO A CA 1
ATOM 1622 C C . PRO A 1 211 ? -1.474 -14.410 19.763 1.00 93.56 211 PRO A C 1
ATOM 1624 O O . PRO A 1 211 ? -1.171 -13.234 19.565 1.00 93.56 211 PRO A O 1
ATOM 1627 N N . PRO A 1 212 ? -2.368 -14.743 20.714 1.00 92.00 212 PRO A N 1
ATOM 1628 C CA . PRO A 1 212 ? -3.026 -13.743 21.547 1.00 92.00 212 PRO A CA 1
ATOM 1629 C C . PRO A 1 212 ? -2.037 -12.852 22.304 1.00 92.00 212 PRO A C 1
ATOM 1631 O O . PRO A 1 212 ? -1.038 -13.333 22.846 1.00 92.00 212 PRO A O 1
ATOM 1634 N N . LEU A 1 213 ? -2.378 -11.565 22.432 1.00 89.19 213 LEU A N 1
ATOM 1635 C CA . LEU A 1 213 ? -1.566 -10.611 23.188 1.00 89.19 213 LEU A CA 1
ATOM 1636 C C . LEU A 1 213 ? -1.356 -11.063 24.644 1.00 89.19 213 LEU A C 1
ATOM 1638 O O . LEU A 1 213 ? -2.309 -11.513 25.296 1.00 89.19 213 LEU A O 1
ATOM 1642 N N . PRO A 1 214 ? -0.142 -10.882 25.195 1.00 87.50 214 PRO A N 1
ATOM 1643 C CA . PRO A 1 214 ? 0.142 -11.239 26.574 1.00 87.50 214 PRO A CA 1
ATOM 1644 C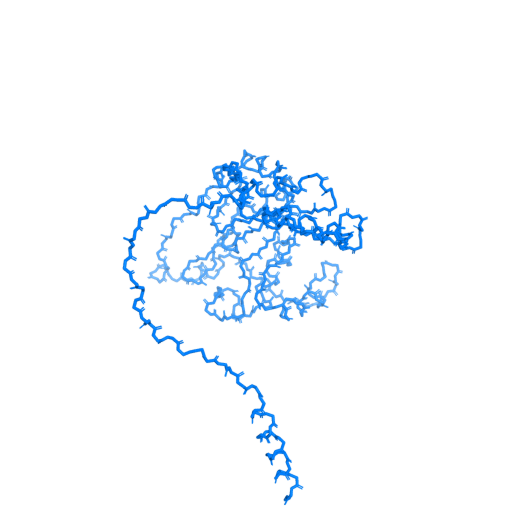 C . PRO A 1 214 ? -0.674 -10.379 27.561 1.00 87.50 214 PRO A C 1
ATOM 1646 O O . PRO A 1 214 ? -0.995 -9.221 27.270 1.00 87.50 214 PRO A O 1
ATOM 1649 N N . PRO A 1 215 ? -0.991 -10.897 28.763 1.00 83.88 215 PRO A N 1
ATOM 1650 C CA . PRO A 1 215 ? -1.677 -10.123 29.794 1.00 83.88 215 PRO A CA 1
ATOM 1651 C C . PRO A 1 215 ? -0.852 -8.919 30.268 1.00 83.88 215 PRO A C 1
ATOM 1653 O O . PRO A 1 215 ? 0.359 -9.012 30.461 1.00 83.88 215 PRO A O 1
ATOM 1656 N N . VAL A 1 216 ? -1.520 -7.798 30.552 1.00 81.00 216 VAL A N 1
ATOM 1657 C CA . VAL A 1 216 ? -0.869 -6.618 31.142 1.00 81.00 216 VAL A CA 1
ATOM 1658 C C . VAL A 1 216 ? -0.637 -6.858 32.637 1.00 81.00 216 VAL A C 1
ATOM 1660 O O . VAL A 1 216 ? -1.588 -7.027 33.405 1.00 81.00 216 VAL A O 1
ATOM 1663 N N . ALA A 1 217 ? 0.626 -6.876 33.069 1.00 72.56 217 ALA A N 1
ATOM 1664 C CA . ALA A 1 217 ? 0.979 -7.059 34.475 1.00 72.56 217 ALA A CA 1
ATOM 1665 C C . ALA A 1 217 ? 0.503 -5.871 35.332 1.00 72.56 217 ALA A C 1
ATOM 1667 O O . ALA A 1 217 ? 0.773 -4.709 35.026 1.00 72.56 217 ALA A O 1
ATOM 1668 N N . LYS A 1 218 ? -0.173 -6.158 36.451 1.00 56.56 218 LYS A N 1
ATOM 1669 C CA . LYS A 1 218 ? -0.452 -5.157 37.487 1.00 56.56 218 LYS A CA 1
ATOM 1670 C C . LYS A 1 218 ? 0.790 -5.019 38.363 1.00 56.56 218 LYS A C 1
ATOM 1672 O O . LYS A 1 218 ? 1.178 -5.980 39.018 1.00 56.56 218 LYS A O 1
ATOM 1677 N N . VAL A 1 219 ? 1.389 -3.832 38.412 1.00 48.16 219 VAL A N 1
ATOM 1678 C CA . VAL A 1 219 ? 2.388 -3.525 39.444 1.00 48.16 219 VAL A CA 1
ATOM 1679 C C . VAL A 1 219 ? 1.638 -3.355 40.765 1.00 48.16 219 VAL A C 1
ATOM 1681 O O . VAL A 1 219 ? 1.012 -2.323 41.006 1.00 48.16 219 VAL A O 1
ATOM 1684 N N . SER A 1 220 ? 1.646 -4.394 41.598 1.00 41.41 220 SER A N 1
ATOM 1685 C CA . SER A 1 220 ? 1.276 -4.275 43.008 1.00 41.41 220 SER A CA 1
ATOM 1686 C C . SER A 1 220 ? 2.416 -3.571 43.735 1.00 41.41 220 SER A C 1
ATOM 1688 O O . SER A 1 220 ? 3.556 -4.022 43.686 1.00 41.41 220 SER A O 1
ATOM 1690 N N . ASN A 1 221 ? 2.115 -2.471 44.419 1.00 43.38 221 ASN A N 1
ATOM 1691 C CA . ASN A 1 221 ? 3.072 -1.726 45.240 1.00 43.38 221 ASN A CA 1
ATOM 1692 C C . ASN A 1 221 ? 3.312 -2.402 46.608 1.00 43.38 221 ASN A C 1
ATOM 1694 O O . ASN A 1 221 ? 3.476 -1.714 47.607 1.00 43.38 221 ASN A O 1
ATOM 1698 N N . ASP A 1 222 ? 3.339 -3.734 46.655 1.00 42.59 222 ASP A N 1
ATOM 1699 C CA . ASP A 1 222 ? 3.613 -4.483 47.880 1.00 42.59 222 ASP A CA 1
ATOM 1700 C C . ASP A 1 222 ? 4.932 -5.230 47.734 1.00 42.59 222 ASP A C 1
ATOM 1702 O O . ASP A 1 222 ? 5.009 -6.352 47.237 1.00 42.59 222 ASP A O 1
ATOM 1706 N N . SER A 1 223 ? 5.999 -4.571 48.170 1.00 33.31 223 SER A N 1
ATOM 1707 C CA . SER A 1 223 ? 7.231 -5.225 48.603 1.00 33.31 223 SER A CA 1
ATOM 1708 C C . SER A 1 223 ? 7.900 -4.339 49.648 1.00 33.31 223 SER A C 1
ATOM 1710 O O . SER A 1 223 ? 8.830 -3.589 49.360 1.00 33.31 223 SER A O 1
ATOM 1712 N N . ALA A 1 224 ? 7.389 -4.412 50.878 1.00 38.56 224 ALA A N 1
ATOM 1713 C CA . ALA A 1 224 ? 8.169 -4.096 52.063 1.00 38.56 224 ALA A CA 1
ATOM 1714 C C . ALA A 1 224 ? 8.872 -5.385 52.529 1.00 38.56 224 ALA A C 1
ATOM 1716 O O . ALA A 1 224 ? 8.218 -6.311 52.994 1.00 38.56 224 ALA A O 1
ATOM 1717 N N . SER A 1 225 ? 10.197 -5.395 52.335 1.00 34.34 225 SER A N 1
ATOM 1718 C CA . SER A 1 225 ? 11.262 -6.121 53.053 1.00 34.34 225 SER A CA 1
ATOM 1719 C C . SER A 1 225 ? 11.122 -7.621 53.355 1.00 34.34 225 SER A C 1
ATOM 1721 O O . SER A 1 225 ? 10.342 -8.004 54.219 1.00 34.34 225 SER A O 1
ATOM 1723 N N . ASP A 1 226 ? 12.086 -8.410 52.862 1.00 30.00 226 ASP A N 1
ATOM 1724 C CA . ASP A 1 226 ? 13.031 -9.042 53.793 1.00 30.00 226 ASP A CA 1
ATOM 1725 C C . ASP A 1 226 ? 14.445 -9.166 53.190 1.00 30.00 226 ASP A C 1
ATOM 1727 O O . ASP A 1 226 ? 14.640 -9.121 51.974 1.00 30.00 226 ASP A O 1
ATOM 1731 N N . ALA A 1 227 ? 15.433 -9.187 54.078 1.00 35.59 227 ALA A N 1
ATOM 1732 C CA . ALA A 1 227 ? 16.818 -8.796 53.875 1.00 35.59 227 ALA A CA 1
ATOM 1733 C C . ALA A 1 227 ? 17.704 -9.797 53.105 1.00 35.59 227 ALA A C 1
ATOM 1735 O O . ALA A 1 227 ? 17.687 -11.003 53.330 1.00 35.59 227 ALA A O 1
ATOM 1736 N N . GLY A 1 228 ? 18.605 -9.242 52.292 1.00 29.70 228 GLY A N 1
ATOM 1737 C CA . GLY A 1 228 ? 19.801 -9.907 51.779 1.00 29.70 228 GLY A CA 1
ATOM 1738 C C . GLY A 1 228 ? 20.771 -8.854 51.254 1.00 29.70 228 GLY A C 1
ATOM 1739 O O . GLY A 1 228 ? 20.577 -8.314 50.169 1.00 29.70 228 GLY A O 1
ATOM 1740 N N . ALA A 1 229 ? 21.771 -8.493 52.059 1.00 40.59 229 ALA A N 1
ATOM 1741 C CA . ALA A 1 229 ? 22.760 -7.481 51.710 1.00 40.59 229 ALA A CA 1
ATOM 1742 C C . ALA A 1 229 ? 23.562 -7.899 50.464 1.00 40.59 229 ALA A C 1
ATOM 1744 O O . ALA A 1 229 ? 24.203 -8.949 50.460 1.00 40.59 229 ALA A O 1
ATOM 1745 N N . ALA A 1 230 ? 23.562 -7.049 49.437 1.00 34.31 230 ALA A N 1
ATOM 1746 C CA . ALA A 1 230 ? 24.436 -7.153 48.272 1.00 34.31 230 ALA A CA 1
ATOM 1747 C C . ALA A 1 230 ? 25.206 -5.829 48.079 1.00 34.31 230 ALA A C 1
ATOM 1749 O O . ALA A 1 230 ? 24.700 -4.772 48.472 1.00 34.31 230 ALA A O 1
ATOM 1750 N N . PRO A 1 231 ? 26.443 -5.862 47.549 1.00 35.91 231 PRO A N 1
ATOM 1751 C CA . PRO A 1 231 ? 27.404 -4.772 47.697 1.00 35.91 231 PRO A CA 1
ATOM 1752 C C . PRO A 1 231 ? 27.034 -3.531 46.881 1.00 35.91 231 PRO A C 1
ATOM 1754 O O . PRO A 1 231 ? 26.378 -3.615 45.844 1.00 35.91 231 PRO A O 1
ATOM 1757 N N . ALA A 1 232 ? 27.502 -2.375 47.354 1.00 38.62 232 ALA A N 1
ATOM 1758 C CA . ALA A 1 232 ? 27.254 -1.062 46.769 1.00 38.62 232 ALA A CA 1
ATOM 1759 C C . ALA A 1 232 ? 27.584 -0.991 45.259 1.00 38.62 232 ALA A C 1
ATOM 1761 O O . ALA A 1 232 ? 28.638 -1.480 44.843 1.00 38.62 232 ALA A O 1
ATOM 1762 N N . PRO A 1 233 ? 26.753 -0.322 44.437 1.00 37.41 233 PRO A N 1
ATOM 1763 C CA . PRO A 1 233 ? 27.056 -0.126 43.027 1.00 37.41 233 PRO A CA 1
ATOM 1764 C C . PRO A 1 233 ? 28.224 0.855 42.852 1.00 37.41 233 PRO A C 1
ATOM 1766 O O . PRO A 1 233 ? 28.218 1.976 43.369 1.00 37.41 233 PRO A O 1
ATOM 1769 N N . GLN A 1 234 ? 29.232 0.423 42.091 1.00 35.53 234 GLN A N 1
ATOM 1770 C CA . GLN A 1 234 ? 30.322 1.269 41.613 1.00 35.53 234 GLN A CA 1
ATOM 1771 C C . GLN A 1 234 ? 29.762 2.431 40.782 1.00 35.53 234 GLN A C 1
ATOM 1773 O O . GLN A 1 234 ? 28.929 2.243 39.894 1.00 35.53 234 GLN A O 1
ATOM 1778 N N . LYS A 1 235 ? 30.252 3.644 41.056 1.00 32.00 235 LYS A N 1
ATOM 1779 C CA . LYS A 1 235 ? 29.971 4.842 40.258 1.00 32.00 235 LYS A CA 1
ATOM 1780 C C . LYS A 1 235 ? 30.486 4.642 38.830 1.00 32.00 235 LYS A C 1
ATOM 1782 O O . LYS A 1 235 ? 31.690 4.702 38.603 1.00 32.00 235 LYS A O 1
ATOM 1787 N N . SER A 1 236 ? 29.574 4.469 37.877 1.00 33.66 236 SER A N 1
ATOM 1788 C CA . SER A 1 236 ? 29.848 4.702 36.459 1.00 33.66 236 SER A CA 1
ATOM 1789 C C . SER A 1 236 ? 29.527 6.163 36.143 1.00 33.66 236 SER A C 1
ATOM 1791 O O . SER A 1 236 ? 28.398 6.623 36.319 1.00 33.66 236 SER A O 1
ATOM 1793 N N . SER A 1 237 ? 30.547 6.920 35.752 1.00 42.03 237 SER A N 1
ATOM 1794 C CA . SER A 1 237 ? 30.468 8.319 35.350 1.00 42.03 237 SER A CA 1
ATOM 1795 C C . SER A 1 237 ? 29.883 8.444 33.942 1.00 42.03 237 SER A C 1
ATOM 1797 O O . SER A 1 237 ? 30.611 8.458 32.954 1.00 42.03 237 SER A O 1
ATOM 1799 N N . GLN A 1 238 ? 28.565 8.604 33.835 1.00 33.09 238 GLN A N 1
ATOM 1800 C CA . GLN A 1 238 ? 27.957 9.174 32.632 1.00 33.09 238 GLN A CA 1
ATOM 1801 C C . GLN A 1 238 ? 27.593 10.636 32.886 1.00 33.09 238 GLN A C 1
ATOM 1803 O O . GLN A 1 238 ? 26.686 10.968 33.645 1.00 33.09 238 GLN A O 1
ATOM 1808 N N . THR A 1 239 ? 28.352 11.524 32.253 1.00 36.06 239 THR A N 1
ATOM 1809 C CA . THR A 1 239 ? 28.058 12.949 32.160 1.00 36.06 239 THR A CA 1
ATOM 1810 C C . THR A 1 239 ? 26.815 13.150 31.294 1.00 36.06 239 THR A C 1
ATOM 1812 O O . THR A 1 239 ? 26.808 12.858 30.100 1.00 36.06 239 THR A O 1
ATOM 1815 N N . ALA A 1 240 ? 25.745 13.671 31.894 1.00 34.81 240 ALA A N 1
ATOM 1816 C CA . ALA A 1 240 ? 24.584 14.145 31.155 1.00 34.81 240 ALA A CA 1
ATOM 1817 C C . ALA A 1 240 ? 25.000 15.356 30.303 1.00 34.81 240 ALA A C 1
ATOM 1819 O O . ALA A 1 240 ? 25.259 16.441 30.826 1.00 34.81 240 ALA A O 1
ATOM 1820 N N . LYS A 1 241 ? 25.082 15.180 28.979 1.00 35.22 241 LYS A N 1
ATOM 1821 C CA . LYS A 1 241 ? 25.158 16.306 28.043 1.00 35.22 241 LYS A CA 1
ATOM 1822 C C . LYS A 1 241 ? 23.789 16.981 27.993 1.00 35.22 241 LYS A C 1
ATOM 1824 O O . LYS A 1 241 ? 22.916 16.577 27.234 1.00 35.22 241 LYS A O 1
ATOM 1829 N N . VAL A 1 242 ? 23.612 18.021 28.801 1.00 38.94 242 VAL A N 1
ATOM 1830 C CA . VAL A 1 242 ? 22.545 19.008 28.609 1.00 38.94 242 VAL A CA 1
ATOM 1831 C C . VAL A 1 242 ? 22.971 19.894 27.438 1.00 38.94 242 VAL A C 1
ATOM 1833 O O . VAL A 1 242 ? 23.889 20.704 27.566 1.00 38.94 242 VAL A O 1
ATOM 1836 N N . ALA A 1 243 ? 22.360 19.706 26.270 1.00 39.34 243 ALA A N 1
ATOM 1837 C CA . ALA A 1 243 ? 22.566 20.589 25.128 1.00 39.34 243 ALA A CA 1
ATOM 1838 C C . ALA A 1 243 ? 21.873 21.934 25.407 1.00 39.34 243 ALA A C 1
ATOM 1840 O O . ALA A 1 243 ? 20.650 22.042 25.388 1.00 39.34 243 ALA A O 1
ATOM 1841 N N . ASN A 1 244 ? 22.670 22.957 25.717 1.00 43.59 244 ASN A N 1
ATOM 1842 C CA . ASN A 1 244 ? 22.217 24.326 25.934 1.00 43.59 244 ASN A CA 1
ATOM 1843 C C . ASN A 1 244 ? 21.995 25.018 24.574 1.00 43.59 244 ASN A C 1
ATOM 1845 O O . ASN A 1 244 ? 22.943 25.485 23.946 1.00 43.59 244 ASN A O 1
ATOM 1849 N N . VAL A 1 245 ? 20.744 25.071 24.112 1.00 48.25 245 VAL A N 1
ATOM 1850 C CA . VAL A 1 245 ? 20.337 25.645 22.809 1.00 48.25 245 VAL A CA 1
ATOM 1851 C C . VAL A 1 245 ? 20.433 27.188 22.774 1.00 48.25 245 VAL A C 1
ATOM 1853 O O . VAL A 1 245 ? 20.258 27.806 21.728 1.00 48.25 245 VAL A O 1
ATOM 1856 N N . GLY A 1 246 ? 20.789 27.847 23.883 1.00 47.69 246 GLY A N 1
ATOM 1857 C CA . GLY A 1 246 ? 20.836 29.314 23.967 1.00 47.69 246 GLY A CA 1
ATOM 1858 C C . GLY A 1 246 ? 21.984 30.000 23.209 1.00 47.69 246 GLY A C 1
ATOM 1859 O O . GLY A 1 246 ? 21.864 31.173 22.865 1.00 47.69 246 GLY A O 1
ATOM 1860 N N . LEU A 1 247 ? 23.090 29.303 22.918 1.00 46.19 247 LEU A N 1
ATOM 1861 C CA . LEU A 1 247 ? 24.295 29.930 22.344 1.00 46.19 247 LEU A CA 1
ATOM 1862 C C . LEU A 1 247 ? 24.293 30.040 20.807 1.00 46.19 247 LEU A C 1
ATOM 1864 O O . LEU A 1 247 ? 24.966 30.918 20.270 1.00 46.19 247 LEU A O 1
ATOM 1868 N N . SER A 1 248 ? 23.508 29.229 20.087 1.00 50.38 248 SER A N 1
ATOM 1869 C CA . SER A 1 248 ? 23.448 29.296 18.613 1.00 50.38 248 SER A CA 1
ATOM 1870 C C . SER A 1 248 ? 22.621 30.468 18.082 1.00 50.38 248 SER A C 1
ATOM 1872 O O . SER A 1 248 ? 22.890 30.948 16.984 1.00 50.38 248 SER A O 1
ATOM 1874 N N . LEU A 1 249 ? 21.656 30.979 18.852 1.00 48.69 249 LEU A N 1
ATOM 1875 C CA . LEU A 1 249 ? 20.833 32.114 18.417 1.00 48.69 249 LEU A CA 1
ATOM 1876 C C . LEU A 1 249 ? 21.606 33.442 18.448 1.00 48.69 249 LEU A C 1
ATOM 1878 O O . LEU A 1 249 ? 21.389 34.296 17.594 1.00 48.69 249 LEU A O 1
ATOM 1882 N N . VAL A 1 250 ? 22.568 33.596 19.363 1.00 55.81 250 VAL A N 1
ATOM 1883 C CA . VAL A 1 250 ? 23.391 34.816 19.455 1.00 55.81 250 VAL A CA 1
ATOM 1884 C C . VAL A 1 250 ? 24.378 34.912 18.286 1.00 55.81 250 VAL A C 1
ATOM 1886 O O . VAL A 1 250 ? 24.585 35.996 17.745 1.00 55.81 250 VAL A O 1
ATOM 1889 N N . ALA A 1 251 ? 24.933 33.783 17.833 1.00 54.97 251 ALA A N 1
ATOM 1890 C CA . ALA A 1 251 ? 25.852 33.754 16.693 1.00 54.97 251 ALA A CA 1
ATOM 1891 C C . ALA A 1 251 ? 25.170 34.134 15.366 1.00 54.97 251 ALA A C 1
ATOM 1893 O O . ALA A 1 251 ? 25.780 34.808 14.538 1.00 54.97 251 ALA A O 1
ATOM 1894 N N . ILE A 1 252 ? 23.896 33.764 15.183 1.00 60.59 252 ILE A N 1
ATOM 1895 C CA . ILE A 1 252 ? 23.135 34.114 13.975 1.00 60.59 252 ILE A CA 1
ATOM 1896 C C . ILE A 1 252 ? 22.832 35.619 13.951 1.00 60.59 252 ILE A C 1
ATOM 1898 O O . ILE A 1 252 ? 23.032 36.254 12.920 1.00 60.59 252 ILE A O 1
ATOM 1902 N N . VAL A 1 253 ? 22.451 36.213 15.090 1.00 61.81 253 VAL A N 1
ATOM 1903 C CA . VAL A 1 253 ? 22.138 37.653 15.178 1.00 61.81 253 VAL A CA 1
ATOM 1904 C C . VAL A 1 253 ? 23.377 38.525 14.930 1.00 61.81 253 VAL A C 1
ATOM 1906 O O . VAL A 1 253 ? 23.291 39.522 14.208 1.00 61.81 253 VAL A O 1
ATOM 1909 N N . VAL A 1 254 ? 24.543 38.138 15.461 1.00 62.47 254 VAL A N 1
ATOM 1910 C CA . VAL A 1 254 ? 25.799 38.887 15.264 1.00 62.47 254 VAL A CA 1
ATOM 1911 C C . VAL A 1 254 ? 26.280 38.819 13.809 1.00 62.47 254 VAL A C 1
ATOM 1913 O O . VAL A 1 254 ? 26.732 39.837 13.285 1.00 62.47 254 VAL A O 1
ATOM 1916 N N . LEU A 1 255 ? 26.125 37.681 13.117 1.00 55.69 255 LEU A N 1
ATOM 1917 C CA . LEU A 1 255 ? 26.467 37.593 11.691 1.00 55.69 255 LEU A CA 1
ATOM 1918 C C . LEU A 1 255 ? 25.537 38.441 10.812 1.00 55.69 255 LEU A C 1
ATOM 1920 O O . LEU A 1 255 ? 26.020 39.107 9.899 1.00 55.69 255 LEU A O 1
ATOM 1924 N N . SER A 1 256 ? 24.233 38.475 11.105 1.00 57.09 256 SER A N 1
ATOM 1925 C CA . SER A 1 256 ? 23.281 39.296 10.342 1.00 57.09 256 SER A CA 1
ATOM 1926 C C . SER A 1 256 ? 23.483 40.805 10.529 1.00 57.09 256 SER A C 1
ATOM 1928 O O . SER A 1 256 ? 23.234 41.574 9.603 1.00 57.09 256 SER A O 1
ATOM 1930 N N . LEU A 1 257 ? 23.976 41.242 11.693 1.00 57.38 257 LEU A N 1
ATOM 1931 C CA . LEU A 1 257 ? 24.288 42.655 11.940 1.00 57.38 257 LEU A CA 1
ATOM 1932 C C . LEU A 1 257 ? 25.592 43.099 11.259 1.00 57.38 257 LEU A C 1
ATOM 1934 O O . LEU A 1 257 ? 25.716 44.263 10.893 1.00 57.38 257 LEU A O 1
ATOM 1938 N N . LEU A 1 258 ? 26.541 42.183 11.036 1.00 58.84 258 LEU A N 1
ATOM 1939 C CA . LEU A 1 258 ? 27.788 42.473 10.320 1.00 58.84 258 LEU A CA 1
ATOM 1940 C C . LEU A 1 258 ? 27.615 42.482 8.792 1.00 58.84 258 LEU A C 1
ATOM 1942 O O . LEU A 1 258 ? 28.352 43.187 8.108 1.00 58.84 258 LEU A O 1
ATOM 1946 N N . SER A 1 259 ? 26.627 41.765 8.246 1.00 61.78 259 SER A N 1
ATOM 1947 C CA . SER A 1 259 ? 26.348 41.741 6.800 1.00 61.78 259 SER A CA 1
ATOM 1948 C C . SER A 1 259 ? 25.502 42.913 6.288 1.00 61.78 259 SER A C 1
ATOM 1950 O O . SER A 1 259 ? 25.328 43.042 5.083 1.00 61.78 259 SER A O 1
ATOM 1952 N N . MET A 1 260 ? 24.960 43.756 7.173 1.00 58.34 260 MET A N 1
ATOM 1953 C CA . MET A 1 260 ? 24.218 44.974 6.798 1.00 58.34 260 MET A CA 1
ATOM 1954 C C . MET A 1 260 ? 25.066 46.255 6.911 1.00 58.34 260 MET A C 1
ATOM 1956 O O . MET A 1 260 ? 24.532 47.356 6.800 1.00 58.34 260 MET A O 1
ATOM 1960 N N . GLY A 1 261 ? 26.373 46.119 7.163 1.00 55.97 261 GLY A N 1
ATOM 1961 C CA . GLY A 1 261 ? 27.307 47.225 7.394 1.00 55.97 261 GLY A CA 1
ATOM 1962 C C . GLY A 1 261 ? 28.372 47.429 6.310 1.00 55.97 261 GLY A C 1
ATOM 1963 O O . GLY A 1 261 ? 29.416 47.994 6.631 1.00 55.97 261 GLY A O 1
ATOM 1964 N N . TYR A 1 262 ? 28.139 46.966 5.077 1.00 48.53 262 TYR A N 1
ATOM 1965 C CA . TYR A 1 262 ? 28.932 47.291 3.883 1.00 48.53 262 TYR A CA 1
ATOM 1966 C C . TYR A 1 262 ? 28.022 47.524 2.679 1.00 48.53 262 TYR A C 1
ATOM 1968 O O . TYR A 1 262 ? 27.037 46.763 2.544 1.00 48.53 262 TYR A O 1
#

InterPro domains:
  IPR017946 PLC-like phosphodiesterase, TIM beta/alpha-barrel domain superfamily [G3DSA:3.20.20.190] (2-161)
  IPR017946 PLC-like phosphodiesterase, TIM beta/alpha-barrel domain superfamily [SSF51695] (11-161)

Sequence (262 aa):
MPHTWHQRRVLGITDAVATALSNATFDKQSSQQVLIQSDDSSVLSKFSNVPTYKRVLSITETFSDAPKQAVEEIKKFADAVILRKNSIIPTSNFFTRPTTSVLEDLHMANLSVYVSVFKNEFVSMAFDYLSDPMAELATFVGGYKVDGIVTEYPATASTYMRSQCADPNAKLDYGIVTSQPGDLINLIQPEALPPAEAPAPALDVSYVVDPPLPPVAKVSNDSASDAGAAPAPQKSSQTAKVANVGLSLVAIVVLSLLSMGY

Radius of gyration: 26.47 Å; chains: 1; bounding box: 48×66×79 Å

Organism: NCBI:txid561372

Secondary structure (DSSP, 8-state):
------------HHHHHHHHHHHTTTTT--SS-EEEEES-HHHHHTTTT-TTEEEEEE--S--SB--HHHHHHHHHH-SEEEEEHHHHS-EETTEE-PPPSHHHHHHHTT-EEEEEEE---GGGS-GGGTT-HHHHHIIIIIIS--SEEEES-HHHHHHHHTSGGG-TT---S--PPPP-TTTTGGGS-GGGSPPPPPPPPBPPGGGT-PPPPPPPPP------------PPPP----------THHHHHHHHHHHHHTT--